Protein AF-A7H225-F1 (afdb_monomer_lite)

pLDDT: mean 77.03, std 18.94, range [25.66, 97.44]

Radius of gyration: 26.43 Å; chains: 1; bounding box: 64×48×79 Å

Organism: Campylobacter jejuni subsp. doylei (strain ATCC BAA-1458 / RM4099 / 269.97) (NCBI:txid360109)

Sequence (349 aa):
MPVFLTITLNGCFRKALEGDFSTFTQKDKKYFDYSLSYKFENNISFTIKDLINFLNRQWNLFILRIHRKYKGINKYYIRCFEPHKKDGVPHIHALLYIPRYAFDYIFKTYKDIFNAPQNLKQGNKLTQEQVLNGEINGFQWSLNNPTGYIMKYIYKTFINFNERQDLDFLSAWYVKYKVRRFLSSKMPVPLWIYKKVNFFKKDLYHLCKLIDNPDYLIEWSFEKDYFIFFSDDEEIEYNQGYLTYKYKGRLLYEYKKEIQESIKHYYSYSFKNKDDVYKINLGLLKNPKPIKDYDLMTLINSENFKYSNCKKIAYYRNLAFERGLISEKLDINNVDDLELVEKAYKYVF

Foldseek 3Di:
DKKKFKFAQAPQLLVLQVLDNPPDDPLSCVQDDPVRVVCNVVSNRDDLLSLVVSVVSLVVVLVVQLCVVDPPDDWWKKKFWFADPPRGRIMMIMITDDDPVSPVVSVVSCCSSRVHPQLAADDPVDDPVQVVVVHGNGIGDPDPQSPVVVVVQLVVQDDPCVVDPDDDPGVVSCVVSVNDGMDTDVQVDDPVVCVVCCVPVSDSVVVSVLVVDPQWDWDDDPVQFWIWTDHCAWTWTDGDQWIWIGGNNHTDDITHDPPPPPPDPDDDDDDDDDDDPDDDPLPPDDGPDPDDLVNLVVLLPDPVNLLGDPVSNQNSQQVCVVVVNDDDHQDPVDVVSVVSNVVSVVPPD

InterPro domains:
  IPR008766 Replication gene A protein-like [PF05840] (17-156)

Structure (mmCIF, N/CA/C/O backbone):
data_AF-A7H225-F1
#
_entry.id   AF-A7H225-F1
#
loop_
_atom_site.group_PDB
_atom_site.id
_atom_site.type_symbol
_atom_site.label_atom_id
_atom_site.label_alt_id
_atom_site.label_comp_id
_atom_site.label_asym_id
_atom_site.label_entity_id
_atom_site.label_seq_id
_atom_site.pdbx_PDB_ins_code
_atom_site.Cartn_x
_atom_site.Cartn_y
_atom_site.Cartn_z
_atom_site.occupancy
_atom_site.B_iso_or_equiv
_atom_site.auth_seq_id
_atom_site.auth_comp_id
_atom_site.auth_asym_id
_atom_site.auth_atom_id
_atom_site.pdbx_PDB_model_num
ATOM 1 N N . MET A 1 1 ? -9.305 -8.991 4.404 1.00 80.31 1 MET A N 1
ATOM 2 C CA . MET A 1 1 ? -8.149 -9.903 4.285 1.00 80.31 1 MET A CA 1
ATOM 3 C C . MET A 1 1 ? -6.916 -9.097 3.898 1.00 80.31 1 MET A C 1
ATOM 5 O O . MET A 1 1 ? -7.004 -8.337 2.935 1.00 80.31 1 MET A O 1
ATOM 9 N N . PRO A 1 2 ? -5.808 -9.201 4.645 1.00 86.12 2 PRO A N 1
ATOM 10 C CA . PRO A 1 2 ? -4.536 -8.580 4.284 1.00 86.12 2 PRO A CA 1
ATOM 11 C C . PRO A 1 2 ? -3.902 -9.267 3.072 1.00 86.12 2 PRO A C 1
ATOM 13 O O . PRO A 1 2 ? -3.869 -10.490 2.998 1.00 86.12 2 PRO A O 1
ATOM 16 N N . VAL A 1 3 ? -3.366 -8.477 2.148 1.00 90.19 3 VAL A N 1
ATOM 17 C CA . VAL A 1 3 ? -2.570 -8.953 1.016 1.00 90.19 3 VAL A CA 1
ATOM 18 C C . VAL A 1 3 ? -1.307 -8.116 0.913 1.00 90.19 3 VAL A C 1
ATOM 20 O O . VAL A 1 3 ? -1.364 -6.888 0.810 1.00 90.19 3 VAL A O 1
ATOM 23 N N . PHE A 1 4 ? -0.159 -8.777 0.927 1.00 91.50 4 PHE A N 1
ATOM 24 C CA . PHE A 1 4 ? 1.122 -8.142 0.693 1.00 91.50 4 PHE A CA 1
ATOM 25 C C . PHE A 1 4 ? 1.463 -8.141 -0.790 1.00 91.50 4 PHE A C 1
ATOM 27 O O . PHE A 1 4 ? 1.373 -9.153 -1.485 1.00 91.50 4 PHE A O 1
ATOM 34 N N . LEU A 1 5 ? 1.879 -6.977 -1.264 1.00 94.06 5 LEU A N 1
ATOM 35 C CA . LEU A 1 5 ? 2.234 -6.718 -2.640 1.00 94.06 5 LEU A CA 1
ATOM 36 C C . LEU A 1 5 ? 3.717 -6.384 -2.716 1.00 94.06 5 LEU A C 1
ATOM 38 O O . LEU A 1 5 ? 4.200 -5.496 -2.012 1.00 94.06 5 LEU A O 1
ATOM 42 N N . THR A 1 6 ? 4.417 -7.052 -3.625 1.00 93.56 6 THR A N 1
ATOM 43 C CA . THR A 1 6 ? 5.742 -6.631 -4.085 1.00 93.56 6 THR A CA 1
ATOM 44 C C . THR A 1 6 ? 5.630 -6.287 -5.558 1.00 93.56 6 THR A C 1
ATOM 46 O O . THR A 1 6 ? 5.273 -7.135 -6.366 1.00 93.56 6 THR A O 1
ATOM 49 N N . ILE A 1 7 ? 5.890 -5.037 -5.919 1.00 95.94 7 ILE A N 1
ATOM 50 C CA . ILE A 1 7 ? 5.743 -4.547 -7.289 1.00 95.94 7 ILE A CA 1
ATOM 51 C C . ILE A 1 7 ? 7.108 -4.080 -7.767 1.00 95.94 7 ILE A C 1
ATOM 53 O O . ILE A 1 7 ? 7.603 -3.034 -7.350 1.00 95.94 7 ILE A O 1
ATOM 57 N N . THR A 1 8 ? 7.699 -4.864 -8.657 1.00 95.06 8 THR A N 1
ATOM 58 C CA . THR A 1 8 ? 8.948 -4.538 -9.345 1.00 95.06 8 THR A CA 1
ATOM 59 C C . THR A 1 8 ? 8.673 -4.109 -10.781 1.00 95.06 8 THR A C 1
ATOM 61 O O . THR A 1 8 ? 7.659 -4.497 -11.375 1.00 95.06 8 THR A O 1
ATOM 64 N N . LEU A 1 9 ? 9.583 -3.309 -11.331 1.00 95.25 9 LEU A N 1
ATOM 65 C CA . LEU A 1 9 ? 9.635 -3.023 -12.760 1.00 95.25 9 LEU A CA 1
ATOM 66 C C . LEU A 1 9 ? 10.284 -4.177 -13.526 1.00 95.25 9 LEU A C 1
ATOM 68 O O . LEU A 1 9 ? 11.080 -4.945 -12.984 1.00 95.25 9 LEU A O 1
ATOM 72 N N . ASN A 1 10 ? 9.935 -4.295 -14.807 1.00 93.88 10 ASN A N 1
ATOM 73 C CA . ASN A 1 10 ? 10.567 -5.254 -15.703 1.00 93.88 10 ASN A CA 1
ATOM 74 C C . ASN A 1 10 ? 12.062 -4.918 -15.892 1.00 93.88 10 ASN A C 1
ATOM 76 O O . ASN A 1 10 ? 12.477 -3.767 -15.748 1.00 93.88 10 ASN A O 1
ATOM 80 N N . GLY A 1 11 ? 12.883 -5.918 -16.220 1.00 92.12 11 GLY A N 1
ATOM 81 C CA . GLY A 1 11 ? 14.338 -5.774 -16.329 1.00 92.12 11 GLY A CA 1
ATOM 82 C C . GLY A 1 11 ? 14.790 -4.731 -17.357 1.00 92.12 11 GLY A C 1
ATOM 83 O O . GLY A 1 11 ? 15.846 -4.131 -17.172 1.00 92.12 11 GLY A O 1
ATOM 84 N N . CYS A 1 12 ? 13.975 -4.453 -18.379 1.00 94.00 12 CYS A N 1
ATOM 85 C CA . CYS A 1 12 ? 14.229 -3.407 -19.372 1.00 94.00 12 CYS A CA 1
ATOM 86 C C . CYS A 1 12 ? 14.353 -2.001 -18.752 1.00 94.00 12 CYS A C 1
ATOM 88 O O . CYS A 1 12 ? 15.157 -1.199 -19.213 1.00 94.00 12 CYS A O 1
ATOM 90 N N . PHE A 1 13 ? 13.657 -1.712 -17.647 1.00 95.25 13 PHE A N 1
ATOM 91 C CA . PHE A 1 13 ? 13.745 -0.410 -16.975 1.00 95.25 13 PHE A CA 1
ATOM 92 C C . PHE A 1 13 ? 15.083 -0.169 -16.269 1.00 95.25 13 PHE A C 1
ATOM 94 O O . PHE A 1 13 ? 15.437 0.980 -16.030 1.00 95.25 13 PHE A O 1
ATOM 101 N N . ARG A 1 14 ? 15.840 -1.229 -15.952 1.00 94.19 14 ARG A N 1
ATOM 102 C CA . ARG A 1 14 ? 17.220 -1.093 -15.463 1.00 94.19 14 ARG A CA 1
ATOM 103 C C . ARG A 1 14 ? 18.128 -0.581 -16.580 1.00 94.19 14 ARG A C 1
ATOM 105 O O . ARG A 1 14 ? 18.848 0.383 -16.375 1.00 94.19 14 ARG A O 1
ATO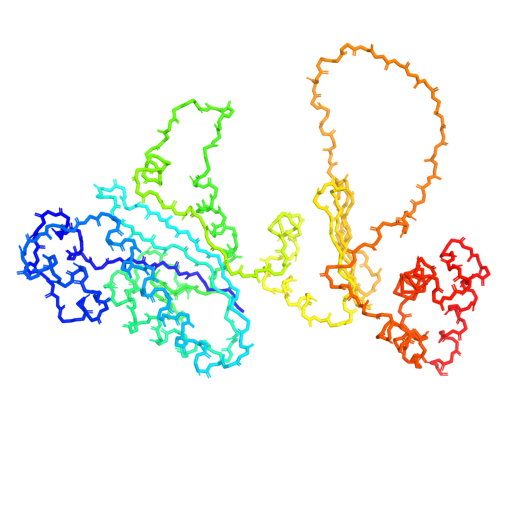M 112 N N . LYS A 1 15 ? 18.022 -1.188 -17.763 1.00 94.00 15 LYS A N 1
ATOM 113 C CA . LYS A 1 15 ? 18.763 -0.806 -18.974 1.00 94.00 15 LYS A CA 1
ATOM 114 C C . LYS A 1 15 ? 18.413 0.606 -19.451 1.00 94.00 15 LYS A C 1
ATOM 116 O O . LYS A 1 15 ? 19.287 1.353 -19.868 1.00 94.00 15 LYS A O 1
ATOM 121 N N . ALA A 1 16 ? 17.158 1.017 -19.271 1.00 95.44 16 ALA A N 1
ATOM 122 C CA . ALA A 1 16 ? 16.714 2.374 -19.582 1.00 95.44 16 ALA A CA 1
ATOM 123 C C . ALA A 1 16 ? 17.468 3.468 -18.804 1.00 95.44 16 ALA A C 1
ATOM 125 O O . ALA A 1 16 ? 17.544 4.594 -19.289 1.00 95.44 16 ALA A O 1
ATOM 126 N N . LEU A 1 17 ? 18.032 3.168 -17.625 1.00 94.56 17 LEU A N 1
ATOM 127 C CA . LEU A 1 17 ? 18.875 4.122 -16.887 1.00 94.56 17 LEU A CA 1
ATOM 128 C C . LEU A 1 17 ? 20.187 4.434 -17.618 1.00 94.56 17 LEU A C 1
ATOM 130 O O . LEU A 1 17 ? 20.753 5.507 -17.435 1.00 94.56 17 LEU A O 1
ATOM 134 N N . GLU A 1 18 ? 20.639 3.511 -18.462 1.00 93.19 18 GLU A N 1
ATOM 135 C CA . GLU A 1 18 ? 21.831 3.629 -19.305 1.00 93.19 18 GLU A CA 1
ATOM 136 C C . GLU A 1 18 ? 21.475 4.075 -20.735 1.00 93.19 18 GLU A C 1
ATOM 138 O O . GLU A 1 18 ? 22.361 4.245 -21.563 1.00 93.19 18 GLU A O 1
ATOM 143 N N . GLY A 1 19 ? 20.186 4.291 -21.029 1.00 92.38 19 GLY A N 1
ATOM 144 C CA . GLY A 1 19 ? 19.700 4.653 -22.365 1.0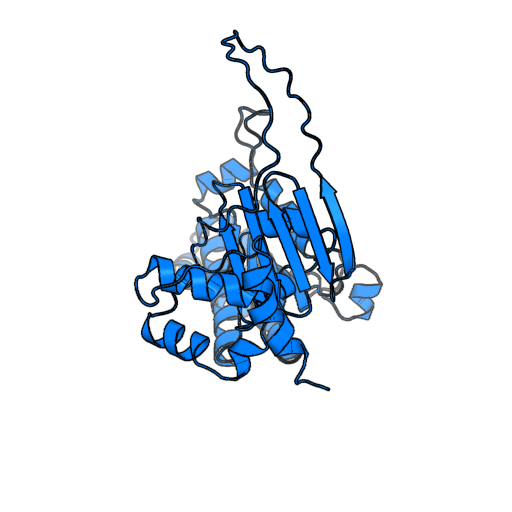0 92.38 19 GLY A CA 1
ATOM 145 C C . GLY A 1 19 ? 19.486 3.460 -23.303 1.00 92.38 19 GLY A C 1
ATOM 146 O O . GLY A 1 19 ? 19.173 3.657 -24.473 1.00 92.38 19 GLY A O 1
ATOM 147 N N . ASP A 1 20 ? 19.605 2.219 -22.812 1.00 94.38 20 ASP A N 1
ATOM 148 C CA . ASP A 1 20 ? 19.315 1.018 -23.602 1.00 94.38 20 ASP A CA 1
ATOM 149 C C . ASP A 1 20 ? 17.821 0.654 -23.532 1.00 94.38 20 ASP A C 1
ATOM 151 O O . ASP A 1 20 ? 17.301 0.158 -22.525 1.00 94.38 20 ASP A O 1
ATOM 155 N N . PHE A 1 21 ? 17.139 0.862 -24.658 1.00 95.75 21 PHE A N 1
ATOM 156 C CA . PHE A 1 21 ? 15.714 0.593 -24.845 1.00 95.75 21 PHE A CA 1
ATOM 157 C C . PHE A 1 21 ? 15.412 -0.679 -25.660 1.00 95.75 21 PHE A C 1
ATOM 159 O O . PHE A 1 21 ? 14.244 -0.982 -25.918 1.00 95.75 21 PHE A O 1
ATOM 166 N N . SER A 1 22 ? 16.433 -1.463 -26.024 1.00 93.69 22 SER A N 1
ATOM 167 C CA . SER A 1 22 ? 16.335 -2.605 -26.957 1.00 93.69 22 SER A CA 1
ATOM 168 C C . SER A 1 22 ? 15.359 -3.705 -26.530 1.00 93.69 22 SER A C 1
ATOM 170 O O . SER A 1 22 ? 14.793 -4.408 -27.362 1.00 93.69 22 SER A O 1
ATOM 172 N N . THR A 1 23 ? 15.139 -3.859 -25.223 1.00 93.75 23 THR A N 1
ATOM 173 C CA . THR A 1 23 ? 14.338 -4.955 -24.651 1.00 93.75 23 THR A CA 1
ATOM 174 C C . THR A 1 23 ? 12.911 -4.545 -24.272 1.00 93.75 23 THR A C 1
ATOM 176 O O . THR A 1 23 ? 12.189 -5.330 -23.657 1.00 93.75 23 THR A O 1
ATOM 179 N N . PHE A 1 24 ? 12.480 -3.324 -24.613 1.00 95.06 24 PHE A N 1
ATOM 180 C CA . PHE A 1 24 ? 11.127 -2.856 -24.306 1.00 95.06 24 PHE A CA 1
ATOM 181 C C . PHE A 1 24 ? 10.069 -3.496 -25.202 1.00 95.06 24 PHE A C 1
ATOM 183 O O . PHE A 1 24 ? 10.088 -3.359 -26.424 1.00 95.06 24 PHE A O 1
ATOM 190 N N . THR A 1 25 ? 9.051 -4.080 -24.577 1.00 93.50 25 THR A N 1
ATOM 191 C CA . THR A 1 25 ? 7.863 -4.587 -25.270 1.00 93.50 25 THR A CA 1
ATOM 192 C C . THR A 1 25 ? 6.753 -3.534 -25.319 1.00 93.50 25 THR A C 1
ATOM 194 O O . THR A 1 25 ? 6.755 -2.561 -24.563 1.00 93.50 25 THR A O 1
ATOM 197 N N . GLN A 1 26 ? 5.731 -3.744 -26.160 1.00 91.44 26 GLN A N 1
ATOM 198 C CA . GLN A 1 26 ? 4.526 -2.897 -26.153 1.00 91.44 26 GLN A CA 1
ATOM 199 C C . GLN A 1 26 ? 3.851 -2.854 -24.772 1.00 91.44 26 GLN A C 1
ATOM 201 O O . GLN A 1 26 ? 3.311 -1.825 -24.366 1.00 91.44 26 GLN A O 1
ATOM 206 N N . LYS A 1 27 ? 3.911 -3.959 -24.016 1.00 90.44 27 LYS A N 1
ATOM 207 C CA . LYS A 1 27 ? 3.322 -4.033 -22.678 1.00 90.44 27 LYS A CA 1
ATOM 208 C C . LYS A 1 27 ? 4.044 -3.138 -21.669 1.00 90.44 27 LYS A C 1
ATOM 210 O O . LYS A 1 27 ? 3.375 -2.577 -20.806 1.00 90.44 27 LYS A O 1
ATOM 215 N N . ASP A 1 28 ? 5.363 -2.986 -21.784 1.00 91.00 28 ASP A N 1
ATOM 216 C CA . ASP A 1 28 ? 6.149 -2.109 -20.904 1.00 91.00 28 ASP A CA 1
ATOM 217 C C . ASP A 1 28 ? 5.832 -0.626 -21.169 1.00 91.00 28 ASP A C 1
ATOM 219 O O . ASP A 1 28 ? 5.777 0.180 -20.242 1.00 91.00 28 ASP A O 1
ATOM 223 N N . LYS A 1 29 ? 5.538 -0.287 -22.431 1.00 92.81 29 LYS A N 1
ATOM 224 C CA . LYS A 1 29 ? 5.214 1.076 -22.888 1.00 92.81 29 LYS A CA 1
ATOM 225 C C . LYS A 1 29 ? 3.763 1.488 -22.617 1.00 92.81 29 LYS A C 1
ATOM 227 O O . LYS A 1 29 ? 3.454 2.675 -22.601 1.00 92.81 29 LYS A O 1
ATOM 232 N N . LYS A 1 30 ? 2.869 0.523 -22.362 1.00 92.31 30 LYS A N 1
ATOM 233 C CA . LYS A 1 30 ? 1.406 0.705 -22.225 1.00 92.31 30 LYS A CA 1
ATOM 234 C C . LYS A 1 30 ? 0.995 1.858 -21.304 1.00 92.31 30 LYS A C 1
ATOM 236 O O . LYS A 1 30 ? -0.049 2.469 -21.513 1.00 92.31 30 LYS A O 1
ATOM 241 N N . TYR A 1 31 ? 1.778 2.122 -20.259 1.00 91.12 31 TYR A N 1
ATOM 242 C CA . TYR A 1 31 ? 1.463 3.129 -19.246 1.00 91.12 31 TYR A CA 1
ATOM 243 C C . TYR A 1 31 ? 2.420 4.317 -19.240 1.00 91.12 31 TYR A C 1
ATOM 245 O O . TYR A 1 31 ? 2.427 5.055 -18.255 1.00 91.12 31 TYR A O 1
ATOM 253 N N . PHE A 1 32 ? 3.209 4.524 -20.296 1.00 95.00 32 PHE A N 1
ATOM 254 C CA . PHE A 1 32 ? 4.023 5.730 -20.405 1.00 95.00 32 PHE A CA 1
ATOM 255 C C . PHE A 1 32 ? 3.138 6.979 -20.348 1.00 95.00 32 PHE A C 1
ATOM 257 O O . PHE A 1 32 ? 1.948 6.967 -20.689 1.00 95.00 32 PHE A O 1
ATOM 264 N N . ASP A 1 33 ? 3.710 8.043 -19.805 1.00 93.31 33 ASP A N 1
ATOM 265 C CA . ASP A 1 33 ? 3.197 9.390 -19.988 1.00 93.31 33 ASP A CA 1
ATOM 266 C C . ASP A 1 33 ? 3.956 10.067 -21.136 1.00 93.31 33 ASP A C 1
ATOM 268 O O . ASP A 1 33 ? 4.829 9.467 -21.771 1.00 93.31 33 ASP A O 1
ATOM 272 N N . TYR A 1 34 ? 3.604 11.318 -21.417 1.00 94.06 34 TYR A N 1
ATOM 273 C CA . TYR A 1 34 ? 4.251 12.091 -22.471 1.00 94.06 34 TYR A CA 1
ATOM 274 C C . TYR A 1 34 ? 5.768 12.217 -22.252 1.00 94.06 34 TYR A C 1
ATOM 276 O O . TYR A 1 34 ? 6.539 12.055 -23.190 1.00 94.06 34 TYR A O 1
ATOM 284 N N . SER A 1 35 ? 6.212 12.436 -21.008 1.00 94.31 35 SER A N 1
ATOM 285 C CA . SER A 1 35 ? 7.632 12.634 -20.698 1.00 94.31 35 SER A CA 1
ATOM 286 C C . SER A 1 35 ? 8.462 11.374 -20.945 1.00 94.31 35 SER A C 1
ATOM 288 O O . SER A 1 35 ? 9.530 11.453 -21.552 1.00 94.31 35 SER A O 1
ATOM 290 N N . LEU A 1 36 ? 7.967 10.213 -20.512 1.00 95.81 36 LEU A N 1
ATOM 291 C CA . LEU A 1 36 ? 8.616 8.927 -20.762 1.00 95.81 36 LEU A CA 1
ATOM 292 C C . LEU A 1 36 ? 8.603 8.558 -22.243 1.00 95.81 36 LEU A C 1
ATOM 294 O O . LEU A 1 36 ? 9.600 8.042 -22.736 1.00 95.81 36 LEU A O 1
ATOM 298 N N . SER A 1 37 ? 7.502 8.844 -22.943 1.00 95.94 37 SER A N 1
ATOM 299 C CA . SER A 1 37 ? 7.392 8.587 -24.385 1.00 95.94 37 SER A CA 1
ATOM 300 C C . SER A 1 37 ? 8.406 9.425 -25.159 1.00 95.94 37 SER A C 1
ATOM 302 O O . SER A 1 37 ? 9.193 8.872 -25.916 1.00 95.94 37 SER A O 1
ATOM 304 N N . TYR A 1 38 ? 8.495 10.723 -24.856 1.00 96.25 38 TYR A N 1
ATOM 305 C CA . TYR A 1 38 ? 9.489 11.617 -25.447 1.00 96.25 38 TYR A CA 1
ATOM 306 C C . TYR A 1 38 ? 10.923 11.132 -25.200 1.00 96.25 38 TYR A C 1
ATOM 308 O O . TYR A 1 38 ? 11.723 11.055 -26.129 1.00 96.25 38 TYR A O 1
ATOM 316 N N . LYS A 1 39 ? 11.262 10.769 -23.955 1.00 96.56 39 LYS A N 1
ATOM 317 C CA . LYS A 1 39 ? 12.601 10.251 -23.631 1.00 96.56 39 LYS A CA 1
ATOM 318 C C . LYS A 1 39 ? 12.908 8.958 -24.381 1.00 96.56 39 LYS A C 1
ATOM 320 O O . LYS A 1 39 ? 14.004 8.813 -24.906 1.00 96.56 39 LYS A O 1
ATOM 325 N N . PHE A 1 40 ? 11.936 8.054 -24.459 1.00 95.56 40 PHE A N 1
ATOM 326 C CA . PHE A 1 40 ? 12.064 6.796 -25.183 1.00 95.56 40 PHE A CA 1
ATOM 327 C C . PHE A 1 40 ? 12.308 7.023 -26.683 1.00 95.56 40 PHE A C 1
ATOM 329 O O . PHE A 1 40 ? 13.228 6.442 -27.246 1.00 95.56 40 PHE A O 1
ATOM 336 N N . GLU A 1 41 ? 11.517 7.886 -27.323 1.00 94.56 41 GLU A N 1
ATOM 337 C CA . GLU A 1 41 ? 11.611 8.184 -28.762 1.00 94.56 41 GLU A CA 1
ATOM 338 C C . GLU A 1 41 ? 12.924 8.877 -29.138 1.00 94.56 41 GLU A C 1
ATOM 340 O O . GLU A 1 41 ? 13.459 8.644 -30.217 1.00 94.56 41 GLU A O 1
ATOM 345 N N . ASN A 1 42 ? 13.472 9.682 -28.226 1.00 95.44 42 ASN A N 1
ATOM 346 C CA . ASN A 1 42 ? 14.721 10.413 -28.433 1.00 95.44 42 ASN A CA 1
ATOM 347 C C . ASN A 1 42 ? 15.955 9.689 -27.857 1.00 95.44 42 ASN A C 1
ATOM 349 O O . ASN A 1 42 ? 17.021 10.293 -27.771 1.00 95.44 42 ASN A O 1
ATOM 353 N N . ASN A 1 43 ? 15.830 8.421 -27.438 1.00 94.00 43 ASN A N 1
ATOM 354 C CA . ASN A 1 43 ? 16.900 7.639 -26.795 1.00 94.00 43 ASN A CA 1
ATOM 355 C C . ASN A 1 43 ? 17.573 8.351 -25.601 1.00 94.00 43 ASN A C 1
ATOM 357 O O . ASN A 1 43 ? 18.768 8.206 -25.351 1.00 94.00 43 ASN A O 1
ATOM 361 N N . ILE A 1 44 ? 16.800 9.122 -24.838 1.00 96.62 44 ILE A N 1
ATOM 362 C CA . ILE A 1 44 ? 17.263 9.809 -23.632 1.00 96.62 44 ILE A CA 1
ATOM 363 C C . ILE A 1 44 ? 17.091 8.869 -22.443 1.00 96.62 44 ILE A C 1
ATOM 365 O O . ILE A 1 44 ? 15.975 8.437 -22.146 1.00 96.62 44 ILE A O 1
ATOM 369 N N . SER A 1 45 ? 18.176 8.611 -21.712 1.00 97.44 45 SER A N 1
ATOM 370 C CA . SER A 1 45 ? 18.158 7.751 -20.529 1.00 97.44 45 SER A CA 1
ATOM 371 C C . SER A 1 45 ? 17.098 8.170 -19.509 1.00 97.44 45 SER A C 1
ATOM 373 O O . SER A 1 45 ? 16.884 9.353 -19.214 1.00 97.44 45 SER A O 1
ATOM 375 N N . PHE A 1 46 ? 16.435 7.175 -18.930 1.00 97.31 46 PHE A N 1
ATOM 376 C CA . PHE A 1 46 ? 15.502 7.393 -17.837 1.00 97.31 46 PHE A CA 1
ATOM 377 C C . PHE A 1 46 ? 16.262 7.689 -16.546 1.00 97.31 46 PHE A C 1
ATOM 379 O O . PHE A 1 46 ? 17.384 7.249 -16.320 1.00 97.31 46 PHE A O 1
ATOM 386 N N . THR A 1 47 ? 15.614 8.418 -15.650 1.00 95.94 47 THR A N 1
ATOM 387 C CA . THR A 1 47 ? 16.101 8.670 -14.297 1.00 95.94 47 THR A CA 1
ATOM 388 C C . THR A 1 47 ? 15.306 7.841 -13.295 1.00 95.94 47 THR A C 1
ATOM 390 O O . THR A 1 47 ? 14.159 7.465 -13.537 1.00 95.94 47 THR A O 1
ATOM 393 N N . ILE A 1 48 ? 15.863 7.636 -12.100 1.00 95.44 48 ILE A N 1
ATOM 394 C CA . ILE A 1 48 ? 15.134 7.011 -10.985 1.00 95.44 48 ILE A CA 1
ATOM 395 C C . ILE A 1 48 ? 13.802 7.719 -10.709 1.00 95.44 48 ILE A C 1
ATOM 397 O O . ILE A 1 48 ? 12.797 7.066 -10.438 1.00 95.44 48 ILE A O 1
ATOM 401 N N . LYS A 1 49 ? 13.761 9.051 -10.825 1.00 94.12 49 LYS A N 1
ATOM 402 C CA . LYS A 1 49 ? 12.532 9.822 -10.620 1.00 94.12 49 LYS A CA 1
ATOM 403 C C . LYS A 1 49 ? 11.467 9.487 -11.668 1.00 94.12 49 LYS A C 1
ATOM 405 O O . LYS A 1 49 ? 10.296 9.365 -11.311 1.00 94.12 49 LYS A O 1
ATOM 410 N N . ASP A 1 50 ? 11.867 9.274 -12.921 1.00 96.19 50 ASP A N 1
ATOM 411 C CA . ASP A 1 50 ? 10.953 8.832 -13.979 1.00 96.19 50 ASP A CA 1
ATOM 412 C C . ASP A 1 50 ? 10.373 7.446 -13.657 1.00 96.19 50 ASP A C 1
ATOM 414 O O . ASP A 1 50 ? 9.160 7.246 -13.734 1.00 96.19 50 ASP A O 1
ATOM 418 N N . LEU A 1 51 ? 11.214 6.514 -13.193 1.00 96.38 51 LEU A N 1
ATOM 419 C CA . LEU A 1 51 ? 10.781 5.168 -12.797 1.00 96.38 51 LEU A CA 1
ATOM 420 C C . LEU A 1 51 ? 9.811 5.186 -11.602 1.00 96.38 51 LEU A C 1
ATOM 422 O O . LEU A 1 51 ? 8.839 4.430 -11.567 1.00 96.38 51 LEU A O 1
ATOM 426 N N . ILE A 1 52 ? 10.028 6.078 -10.631 1.00 94.94 52 ILE A N 1
ATOM 427 C CA . ILE A 1 52 ? 9.119 6.277 -9.490 1.00 94.94 52 ILE A CA 1
ATOM 428 C C . ILE A 1 52 ? 7.771 6.826 -9.954 1.00 94.94 52 ILE A C 1
ATOM 430 O O . ILE A 1 52 ? 6.721 6.363 -9.498 1.00 94.94 52 ILE A O 1
ATOM 434 N N . ASN A 1 53 ? 7.783 7.810 -10.854 1.00 94.38 53 ASN A N 1
ATOM 435 C CA . ASN A 1 53 ? 6.565 8.381 -11.422 1.00 94.38 53 ASN A CA 1
ATOM 436 C C . ASN A 1 53 ? 5.777 7.328 -12.206 1.00 94.38 53 ASN A C 1
ATOM 438 O O . ASN A 1 53 ? 4.563 7.213 -12.023 1.00 94.38 53 ASN A O 1
ATOM 442 N N . PHE A 1 54 ? 6.471 6.499 -12.986 1.00 96.38 54 PHE A N 1
ATOM 443 C CA . PHE A 1 54 ? 5.874 5.378 -13.703 1.00 96.38 54 PHE A CA 1
ATOM 444 C C . PHE A 1 54 ? 5.202 4.374 -12.752 1.00 96.38 54 PHE A C 1
ATOM 446 O O . PHE A 1 54 ? 4.018 4.067 -12.914 1.00 96.38 54 PHE A O 1
ATOM 453 N N . LEU A 1 55 ? 5.894 3.941 -11.691 1.00 95.62 55 LEU A N 1
ATOM 454 C CA . LEU A 1 55 ? 5.313 3.058 -10.670 1.00 95.62 55 LEU A CA 1
ATOM 455 C C . LEU A 1 55 ? 4.111 3.687 -9.958 1.00 95.62 55 LEU A C 1
ATOM 457 O O . LEU A 1 55 ? 3.107 3.015 -9.721 1.00 95.62 55 LEU A O 1
ATOM 461 N N . ASN A 1 56 ? 4.177 4.979 -9.626 1.00 94.31 56 ASN A N 1
ATOM 462 C CA . ASN A 1 56 ? 3.047 5.696 -9.031 1.00 94.31 56 ASN A CA 1
ATOM 463 C C . ASN A 1 56 ? 1.844 5.743 -9.978 1.00 94.31 56 ASN A C 1
ATOM 465 O O . ASN A 1 56 ? 0.709 5.572 -9.532 1.00 94.31 56 ASN A O 1
ATOM 469 N N . ARG A 1 57 ? 2.071 5.934 -11.280 1.00 94.81 57 ARG A N 1
ATOM 470 C CA . ARG A 1 57 ? 1.015 5.899 -12.295 1.00 94.81 57 ARG A CA 1
ATOM 471 C C . ARG A 1 57 ? 0.380 4.512 -12.381 1.00 94.81 57 ARG A C 1
ATOM 473 O O . ARG A 1 57 ? -0.845 4.419 -12.320 1.00 94.81 57 ARG A O 1
ATOM 480 N N . GLN A 1 58 ? 1.177 3.442 -12.422 1.00 96.00 58 GLN A N 1
ATOM 481 C CA . GLN A 1 58 ? 0.662 2.067 -12.374 1.00 96.00 58 GLN A CA 1
ATOM 482 C C . GLN A 1 58 ? -0.136 1.800 -11.087 1.00 96.00 58 GLN A C 1
ATOM 484 O O . GLN A 1 58 ? -1.248 1.274 -11.148 1.00 96.00 58 GLN A O 1
ATOM 489 N N . TRP A 1 59 ? 0.374 2.230 -9.928 1.00 95.44 59 TRP A N 1
ATOM 490 C CA . TRP A 1 59 ? -0.329 2.136 -8.645 1.00 95.44 59 TRP A CA 1
ATOM 491 C C . TRP A 1 59 ? -1.683 2.853 -8.669 1.00 95.44 59 TRP A C 1
ATOM 493 O O . TRP A 1 59 ? -2.704 2.283 -8.285 1.00 95.44 59 TRP A O 1
ATOM 503 N N . ASN A 1 60 ? -1.720 4.091 -9.159 1.00 94.00 60 ASN A N 1
ATOM 504 C CA . ASN A 1 60 ? -2.951 4.872 -9.227 1.00 94.00 60 ASN A CA 1
ATOM 505 C C . ASN A 1 60 ? -3.974 4.233 -10.173 1.00 94.00 60 ASN A C 1
ATOM 507 O O . ASN A 1 60 ? -5.155 4.171 -9.837 1.00 94.00 60 ASN A O 1
ATOM 511 N N . LEU A 1 61 ? -3.532 3.698 -11.316 1.00 95.62 61 LEU A N 1
ATOM 512 C CA . LEU A 1 61 ? -4.392 2.948 -12.235 1.00 9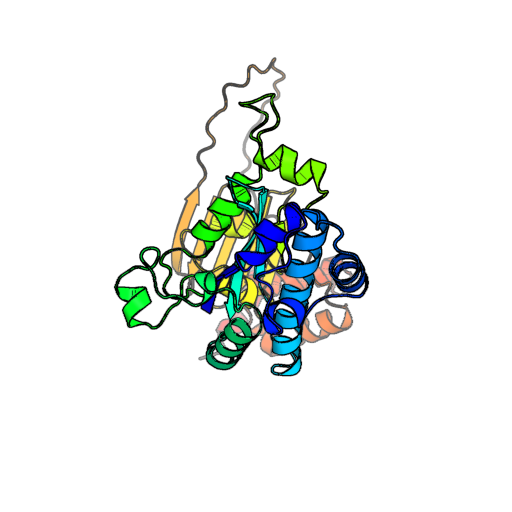5.62 61 LEU A CA 1
ATOM 513 C C . LEU A 1 61 ? -4.956 1.681 -11.585 1.00 95.62 61 LEU A C 1
ATOM 515 O O . LEU A 1 61 ? -6.139 1.382 -11.758 1.00 95.62 61 LEU A O 1
ATOM 519 N N . PHE A 1 62 ? -4.142 0.965 -10.808 1.00 95.75 62 PHE A N 1
ATOM 520 C CA . PHE A 1 62 ? -4.579 -0.200 -10.046 1.00 95.75 62 PHE A CA 1
ATOM 521 C C . PHE A 1 62 ? -5.688 0.173 -9.062 1.00 95.75 62 PHE A C 1
ATOM 523 O O . PHE A 1 62 ? -6.792 -0.359 -9.160 1.00 95.75 62 PHE A O 1
ATOM 530 N N . ILE A 1 63 ? -5.461 1.172 -8.207 1.00 92.88 63 ILE A N 1
ATOM 531 C CA . ILE A 1 63 ? -6.471 1.650 -7.252 1.00 92.88 63 ILE A CA 1
ATOM 532 C C . ILE A 1 63 ? -7.732 2.178 -7.959 1.00 92.88 63 ILE A C 1
ATOM 534 O O . ILE A 1 63 ? -8.852 1.918 -7.510 1.00 92.88 63 ILE A O 1
ATOM 538 N N . LEU A 1 64 ? -7.578 2.879 -9.086 1.00 92.56 64 LEU A N 1
ATOM 539 C CA . LEU A 1 64 ? -8.691 3.410 -9.873 1.00 92.56 64 LEU A CA 1
ATOM 540 C C . LEU A 1 64 ? -9.575 2.295 -10.441 1.00 92.56 64 LEU A C 1
ATOM 542 O O . LEU A 1 64 ? -10.800 2.394 -10.381 1.00 92.56 64 LEU A O 1
ATOM 546 N N . ARG A 1 65 ? -8.985 1.218 -10.970 1.00 94.50 65 ARG A N 1
ATOM 547 C CA . ARG A 1 65 ? -9.751 0.080 -11.502 1.00 94.50 65 ARG A CA 1
ATOM 548 C C . ARG A 1 65 ? -10.517 -0.670 -10.423 1.00 94.50 65 ARG A C 1
ATOM 550 O O . ARG A 1 65 ? -11.637 -1.104 -10.687 1.00 94.50 65 ARG A O 1
ATOM 557 N N . ILE A 1 66 ? -9.946 -0.792 -9.225 1.00 92.56 66 ILE A N 1
ATOM 558 C CA . ILE A 1 66 ? -10.648 -1.344 -8.058 1.00 92.56 66 ILE A CA 1
ATOM 559 C C . ILE A 1 66 ? -11.846 -0.460 -7.721 1.00 92.56 66 ILE A C 1
ATOM 561 O O . ILE A 1 66 ? -12.961 -0.954 -7.589 1.00 92.56 66 ILE A O 1
ATOM 565 N N . HIS A 1 67 ? -11.633 0.855 -7.655 1.00 89.12 67 HIS A N 1
ATOM 566 C CA . HIS A 1 67 ? -12.685 1.806 -7.317 1.00 89.12 67 HIS A CA 1
ATOM 567 C C . HIS A 1 67 ? -13.837 1.838 -8.329 1.00 89.12 67 HIS A C 1
ATOM 569 O O . HIS A 1 67 ? -14.994 1.916 -7.930 1.00 89.12 67 HIS A O 1
ATOM 575 N N . ARG A 1 68 ? -13.529 1.771 -9.630 1.00 91.75 68 ARG A N 1
ATOM 576 C CA . ARG A 1 68 ? -14.542 1.763 -10.696 1.00 91.75 68 ARG A CA 1
ATOM 577 C C . ARG A 1 68 ? -15.420 0.514 -10.649 1.00 91.75 68 ARG A C 1
ATOM 579 O O . ARG A 1 68 ? -16.615 0.621 -10.896 1.00 91.75 68 ARG A O 1
ATOM 586 N N . LYS A 1 69 ? -14.838 -0.649 -10.333 1.00 93.75 69 LYS A N 1
ATOM 587 C CA . LYS A 1 69 ? -15.582 -1.912 -10.229 1.00 93.75 69 LYS A CA 1
ATOM 588 C C . LYS A 1 69 ? -16.377 -2.010 -8.929 1.00 93.75 69 LYS A C 1
ATOM 590 O O . LYS A 1 69 ? -17.515 -2.461 -8.958 1.00 93.75 69 LYS A O 1
ATOM 595 N N . TYR A 1 70 ? -15.788 -1.577 -7.817 1.00 89.12 70 TYR A N 1
ATOM 596 C CA . TYR A 1 70 ? -16.389 -1.629 -6.487 1.00 89.12 70 TYR A CA 1
ATOM 597 C C . TYR A 1 70 ? -16.537 -0.211 -5.928 1.00 89.12 70 TYR A C 1
ATOM 599 O O . TYR A 1 70 ? -15.679 0.292 -5.192 1.00 89.12 70 TYR A O 1
ATOM 607 N N . LYS A 1 71 ? -17.635 0.458 -6.297 1.00 82.00 71 LYS A N 1
ATOM 608 C CA . LYS A 1 71 ? -17.997 1.752 -5.705 1.00 82.00 71 LYS A CA 1
ATOM 609 C C . LYS A 1 71 ? -18.191 1.579 -4.191 1.00 82.00 71 LYS A C 1
ATOM 611 O O . LYS A 1 71 ? -18.725 0.570 -3.751 1.00 82.00 71 LYS A O 1
ATOM 616 N N . GLY A 1 72 ? -17.708 2.538 -3.400 1.00 73.00 72 GLY A N 1
ATOM 617 C CA . GLY A 1 72 ? -17.832 2.515 -1.935 1.00 73.00 72 GLY A CA 1
ATOM 618 C C . GLY A 1 72 ? -16.868 1.585 -1.185 1.00 73.00 72 GLY A C 1
ATOM 619 O O . GLY A 1 72 ? -16.886 1.574 0.038 1.00 73.00 72 GLY A O 1
ATOM 620 N N . ILE A 1 73 ? -15.990 0.836 -1.868 1.00 79.44 73 ILE A N 1
ATOM 621 C CA . ILE A 1 73 ? -15.026 -0.031 -1.175 1.00 79.44 73 ILE A CA 1
ATOM 622 C C . ILE A 1 73 ? -13.984 0.798 -0.401 1.00 79.44 73 ILE A C 1
ATOM 624 O O . ILE A 1 73 ? -13.263 1.619 -0.989 1.00 79.44 73 ILE A O 1
ATOM 628 N N . ASN A 1 74 ? -13.880 0.562 0.910 1.00 71.12 74 ASN A N 1
ATOM 629 C CA . ASN A 1 74 ? -12.831 1.145 1.743 1.00 71.12 74 ASN A CA 1
ATOM 630 C C . ASN A 1 74 ? -11.479 0.530 1.364 1.00 71.12 74 ASN A C 1
ATOM 632 O O . ASN A 1 74 ? -11.246 -0.672 1.479 1.00 71.12 74 ASN A O 1
ATOM 636 N N . LYS A 1 75 ? -10.591 1.379 0.843 1.00 73.94 75 LYS A N 1
ATOM 637 C CA . LYS A 1 75 ? -9.283 0.999 0.297 1.00 73.94 75 LYS A CA 1
ATOM 638 C C . LYS A 1 75 ? -8.216 1.288 1.334 1.00 73.94 75 LYS A C 1
ATOM 640 O O . LYS A 1 75 ? -7.574 2.335 1.263 1.00 73.94 75 LYS A O 1
ATOM 645 N N . TYR A 1 76 ? -8.040 0.381 2.287 1.00 82.94 76 TYR A N 1
ATOM 646 C CA . TYR A 1 76 ? -6.969 0.523 3.262 1.00 82.94 76 TYR A CA 1
ATOM 647 C C . TYR A 1 76 ? -5.677 -0.064 2.720 1.00 82.94 76 TYR A C 1
ATOM 649 O O . TYR A 1 76 ? -5.617 -1.246 2.381 1.00 82.94 76 TYR A O 1
ATOM 657 N N . TYR A 1 77 ? -4.642 0.762 2.634 1.00 86.81 77 TYR A N 1
ATOM 658 C CA . TYR A 1 77 ? -3.309 0.290 2.314 1.00 86.81 77 TYR A CA 1
ATOM 659 C C . TYR A 1 77 ? -2.226 1.121 2.981 1.00 86.81 77 TYR A C 1
ATOM 661 O O . TYR A 1 77 ? -2.401 2.307 3.263 1.00 86.81 77 TYR A O 1
ATOM 669 N N . ILE A 1 78 ? -1.068 0.494 3.139 1.00 86.06 78 ILE A N 1
ATOM 670 C CA . ILE A 1 78 ? 0.203 1.155 3.413 1.00 86.06 78 ILE A CA 1
ATOM 671 C C . ILE A 1 78 ? 1.167 0.719 2.320 1.00 86.06 78 ILE A C 1
ATOM 673 O O . ILE A 1 78 ? 1.199 -0.455 1.971 1.00 86.06 78 ILE A O 1
ATOM 677 N N . ARG A 1 79 ? 1.940 1.646 1.764 1.00 90.88 79 ARG A N 1
ATOM 678 C CA . ARG A 1 79 ? 2.964 1.348 0.766 1.00 90.88 79 ARG A CA 1
ATOM 679 C C . ARG A 1 79 ? 4.248 2.111 1.032 1.00 90.88 79 ARG A C 1
ATOM 681 O O . ARG A 1 79 ? 4.208 3.257 1.473 1.00 90.88 79 ARG A O 1
ATOM 688 N N . CYS A 1 80 ? 5.362 1.496 0.680 1.00 90.31 80 CYS A N 1
ATOM 689 C CA . CYS A 1 80 ? 6.706 2.047 0.742 1.00 90.31 80 CYS A CA 1
ATOM 690 C C . CYS A 1 80 ? 7.380 1.850 -0.613 1.00 90.31 80 CYS A C 1
ATOM 692 O O . CYS A 1 80 ? 7.112 0.860 -1.298 1.00 90.31 80 CYS A O 1
ATOM 694 N N . PHE A 1 81 ? 8.256 2.777 -0.984 1.00 91.81 81 PHE A N 1
ATOM 695 C CA . PHE A 1 81 ? 9.251 2.497 -2.013 1.00 91.81 81 PHE A CA 1
ATOM 696 C C . PHE A 1 81 ? 10.455 1.805 -1.368 1.00 91.81 81 PHE A C 1
ATOM 698 O O . PHE A 1 81 ? 10.649 1.879 -0.163 1.00 91.81 81 PHE A O 1
ATOM 705 N N . GLU A 1 82 ? 11.261 1.104 -2.145 1.00 89.19 82 GLU A N 1
ATOM 706 C CA . GLU A 1 82 ? 12.604 0.689 -1.745 1.00 89.19 82 GLU A CA 1
ATOM 707 C C . GLU A 1 82 ? 13.446 0.612 -3.030 1.00 89.19 82 GLU A C 1
ATOM 709 O O . GLU A 1 82 ? 12.916 0.248 -4.081 1.00 89.19 82 GLU A O 1
ATOM 714 N N . PRO A 1 83 ? 14.723 1.015 -2.998 1.00 92.00 83 PRO A N 1
ATOM 715 C CA . PRO A 1 83 ? 15.628 0.831 -4.119 1.00 92.00 83 PRO A CA 1
ATOM 716 C C . PRO A 1 83 ? 16.149 -0.605 -4.176 1.00 92.00 83 PRO A C 1
ATOM 718 O O . PRO A 1 83 ? 16.521 -1.204 -3.161 1.00 92.00 83 PRO A O 1
ATOM 721 N N . HIS A 1 84 ? 16.291 -1.142 -5.381 1.00 89.88 84 HIS A N 1
ATOM 722 C CA . HIS A 1 84 ? 17.144 -2.298 -5.605 1.00 89.88 84 HIS A CA 1
ATOM 723 C C . HIS A 1 84 ? 18.603 -1.955 -5.267 1.00 89.88 84 HIS A C 1
ATOM 725 O O . HIS A 1 84 ? 19.151 -0.960 -5.735 1.00 89.88 84 HIS A O 1
ATOM 731 N N . LYS A 1 85 ? 19.260 -2.814 -4.474 1.00 84.38 85 LYS A N 1
ATOM 732 C CA . LYS A 1 85 ? 20.620 -2.565 -3.955 1.00 84.38 85 LYS A CA 1
ATOM 733 C C . LYS A 1 85 ? 21.677 -2.300 -5.034 1.00 84.38 85 LYS A C 1
ATOM 735 O O . LYS A 1 85 ? 22.638 -1.601 -4.755 1.00 84.38 85 LYS A O 1
ATOM 740 N N . LYS A 1 86 ? 21.535 -2.904 -6.218 1.00 85.25 86 LYS A N 1
ATOM 741 C CA . LYS A 1 86 ? 22.561 -2.857 -7.274 1.00 85.25 86 LYS A CA 1
ATOM 742 C C . LYS A 1 86 ? 22.493 -1.597 -8.137 1.00 85.25 86 LYS A C 1
ATOM 744 O O . LYS A 1 86 ? 23.522 -1.132 -8.595 1.00 85.25 86 LYS A O 1
ATOM 749 N N . ASP A 1 87 ? 21.293 -1.084 -8.382 1.00 88.25 87 ASP A N 1
ATOM 750 C CA . ASP A 1 87 ? 21.024 -0.124 -9.464 1.00 88.25 87 ASP A CA 1
ATOM 751 C C . ASP A 1 87 ? 20.119 1.041 -9.028 1.00 88.25 87 ASP A C 1
ATOM 753 O O . ASP A 1 87 ? 19.913 1.994 -9.774 1.00 88.25 87 ASP A O 1
ATOM 757 N N . GLY A 1 88 ? 19.562 0.987 -7.815 1.00 90.50 88 GLY A N 1
ATOM 758 C CA . GLY A 1 88 ? 18.666 2.014 -7.299 1.00 90.50 88 GLY A CA 1
ATOM 759 C C . GLY A 1 88 ? 17.277 2.039 -7.940 1.00 90.50 88 GLY A C 1
ATOM 760 O O . GLY A 1 88 ? 16.481 2.898 -7.552 1.00 90.50 88 GLY A O 1
ATOM 761 N N . VAL A 1 89 ? 16.961 1.133 -8.877 1.00 94.81 89 VAL A N 1
ATOM 762 C CA . VAL A 1 89 ? 15.641 1.022 -9.512 1.00 94.81 89 VAL A CA 1
ATOM 763 C C . VAL A 1 89 ? 14.595 0.828 -8.413 1.00 94.81 89 VAL A C 1
ATOM 765 O O . VAL A 1 89 ? 14.761 -0.050 -7.562 1.00 94.81 89 VAL A O 1
ATOM 768 N N . PRO A 1 90 ? 13.527 1.639 -8.395 1.00 95.06 90 PRO A N 1
ATOM 769 C CA . PRO A 1 90 ? 12.517 1.560 -7.353 1.00 95.06 90 PRO A CA 1
ATOM 770 C C . PRO A 1 90 ? 11.660 0.297 -7.497 1.00 95.06 90 PRO A C 1
ATOM 772 O O . PRO A 1 90 ? 11.303 -0.116 -8.601 1.00 95.06 90 PRO A O 1
ATOM 775 N N . HIS A 1 91 ? 11.223 -0.245 -6.367 1.00 94.00 91 HIS A N 1
ATOM 776 C CA . HIS A 1 91 ? 10.107 -1.183 -6.266 1.00 94.00 91 HIS A CA 1
ATOM 777 C C . HIS A 1 91 ? 9.169 -0.761 -5.131 1.00 94.00 91 HIS A C 1
ATOM 779 O O . HIS A 1 91 ? 9.550 0.003 -4.243 1.00 94.00 91 HIS A O 1
ATOM 785 N N . ILE A 1 92 ? 7.913 -1.209 -5.177 1.00 94.50 92 ILE A N 1
ATOM 786 C CA . ILE A 1 92 ? 6.917 -0.930 -4.135 1.00 94.50 92 ILE A CA 1
ATOM 787 C C . ILE A 1 92 ? 6.711 -2.178 -3.283 1.00 94.50 92 ILE A C 1
ATOM 789 O O . ILE A 1 92 ? 6.459 -3.263 -3.806 1.00 94.50 92 ILE A O 1
ATOM 793 N N . HIS A 1 93 ? 6.724 -1.989 -1.968 1.00 92.81 93 HIS A N 1
ATOM 794 C CA . HIS A 1 93 ? 6.136 -2.920 -1.015 1.00 92.81 93 HIS A CA 1
ATOM 795 C C . HIS A 1 93 ? 4.853 -2.315 -0.472 1.00 92.81 93 HIS A C 1
ATOM 797 O O . HIS A 1 93 ? 4.858 -1.170 -0.023 1.00 92.81 93 HIS A O 1
ATOM 803 N N . ALA A 1 94 ? 3.750 -3.053 -0.519 1.00 92.31 94 ALA A N 1
ATOM 804 C CA . ALA A 1 94 ? 2.484 -2.566 0.002 1.00 92.31 94 ALA A CA 1
ATOM 805 C C . ALA A 1 94 ? 1.732 -3.645 0.767 1.00 92.31 94 ALA A C 1
ATOM 807 O O . ALA A 1 94 ? 1.770 -4.814 0.416 1.00 92.31 94 ALA A O 1
ATOM 808 N N . LEU A 1 95 ? 1.012 -3.229 1.797 1.00 90.12 95 LEU A N 1
ATOM 809 C CA . LEU A 1 95 ? -0.001 -4.025 2.459 1.00 90.12 95 LEU A CA 1
ATOM 810 C C . LEU A 1 95 ? -1.354 -3.446 2.072 1.00 90.12 95 LEU A C 1
ATOM 812 O O . LEU A 1 95 ? -1.641 -2.300 2.409 1.00 90.12 95 LEU A O 1
ATOM 816 N N . LEU A 1 96 ? -2.148 -4.214 1.333 1.00 89.75 96 LEU A N 1
ATOM 817 C CA . LEU A 1 96 ? -3.478 -3.846 0.868 1.00 89.75 96 LEU A CA 1
ATOM 818 C C . LEU A 1 96 ? -4.513 -4.723 1.566 1.00 89.75 96 LEU A C 1
ATOM 820 O O . LEU A 1 96 ? -4.405 -5.945 1.562 1.00 89.75 96 LEU A O 1
ATOM 824 N N . TYR A 1 97 ? -5.546 -4.106 2.123 1.00 85.56 97 TYR A N 1
ATOM 825 C CA . TYR A 1 97 ? -6.658 -4.835 2.710 1.00 85.56 97 TYR A CA 1
ATOM 826 C C . TYR A 1 97 ? -7.791 -4.974 1.706 1.00 85.56 97 TYR A C 1
ATOM 828 O O . TYR A 1 97 ? -8.338 -3.992 1.205 1.00 85.56 97 TYR A O 1
ATOM 836 N N . ILE A 1 98 ? -8.125 -6.226 1.414 1.00 84.44 98 ILE A N 1
ATOM 837 C CA . ILE A 1 98 ? -9.070 -6.617 0.378 1.00 84.44 98 ILE A CA 1
ATOM 838 C C . ILE A 1 98 ? -10.267 -7.337 1.019 1.00 84.44 98 ILE A C 1
ATOM 840 O O . ILE A 1 98 ? -10.073 -8.308 1.764 1.00 84.44 98 ILE A O 1
ATOM 844 N N . PRO A 1 99 ? -11.509 -6.908 0.740 1.00 84.44 99 PRO A N 1
ATOM 845 C CA . PRO A 1 99 ? -12.703 -7.702 1.012 1.00 84.44 99 PRO A CA 1
ATOM 846 C C . PRO A 1 99 ? -12.716 -8.987 0.183 1.00 84.44 99 PRO A C 1
ATOM 848 O O . PRO A 1 99 ? -12.378 -8.962 -1.001 1.00 84.44 99 PRO A O 1
ATOM 851 N N . ARG A 1 100 ? -13.133 -10.110 0.780 1.00 86.19 100 ARG A N 1
ATOM 852 C CA . ARG A 1 100 ? -13.041 -11.433 0.138 1.00 86.19 100 ARG A CA 1
ATOM 853 C C . ARG A 1 100 ? -13.770 -11.488 -1.209 1.00 86.19 100 ARG A C 1
ATOM 855 O O . ARG A 1 100 ? -13.202 -11.995 -2.166 1.00 86.19 100 ARG A O 1
ATOM 862 N N . TYR A 1 101 ? -14.951 -10.877 -1.308 1.00 88.31 101 TYR A N 1
ATOM 863 C CA . TYR A 1 101 ? -15.739 -10.820 -2.547 1.00 88.31 101 TYR A CA 1
ATOM 864 C C . TYR A 1 101 ? -15.037 -10.080 -3.702 1.00 88.31 101 TYR A C 1
ATOM 866 O O . TYR A 1 101 ? -15.383 -10.273 -4.861 1.00 88.31 101 TYR A O 1
ATOM 874 N N . ALA A 1 102 ? -14.066 -9.207 -3.407 1.00 90.88 102 ALA A N 1
ATOM 875 C CA . ALA A 1 102 ? -13.360 -8.413 -4.411 1.00 90.88 102 ALA A CA 1
ATOM 876 C C . ALA A 1 102 ? -12.049 -9.062 -4.881 1.00 90.88 102 ALA A C 1
ATOM 878 O O . ALA A 1 102 ? -11.426 -8.565 -5.825 1.00 90.88 102 ALA A O 1
ATOM 879 N N . PHE A 1 103 ? -11.626 -10.146 -4.224 1.00 92.25 103 PHE A N 1
ATOM 880 C CA . PHE A 1 103 ? -10.296 -10.730 -4.354 1.00 92.25 103 PHE A CA 1
ATOM 881 C C . PHE A 1 103 ? -9.926 -11.069 -5.800 1.00 92.25 103 PHE A C 1
ATOM 883 O O . PHE A 1 103 ? -8.940 -10.531 -6.303 1.00 92.25 103 PHE A O 1
ATOM 890 N N . ASP A 1 104 ? -10.739 -11.866 -6.495 1.00 94.94 104 ASP A N 1
ATOM 891 C CA . ASP A 1 104 ? -10.404 -12.368 -7.836 1.00 94.94 104 ASP A CA 1
ATOM 892 C C . ASP A 1 104 ? -10.205 -11.240 -8.847 1.00 94.94 104 ASP A C 1
ATOM 894 O O . ASP A 1 104 ? -9.256 -11.236 -9.637 1.00 94.94 104 ASP A O 1
ATOM 898 N N . TYR A 1 105 ? -11.072 -10.227 -8.789 1.00 96.19 105 TYR A N 1
ATOM 899 C CA . TYR A 1 105 ? -10.947 -9.053 -9.644 1.00 96.19 105 TYR A CA 1
ATOM 900 C C . TYR A 1 105 ? -9.667 -8.274 -9.339 1.00 96.19 105 TYR A C 1
ATOM 902 O O . TYR A 1 105 ? -8.965 -7.859 -10.264 1.00 96.19 105 TYR A O 1
ATOM 910 N N . ILE A 1 106 ? -9.346 -8.068 -8.059 1.00 95.38 106 ILE A N 1
ATOM 911 C CA . ILE A 1 106 ? -8.144 -7.331 -7.660 1.00 95.38 106 ILE A CA 1
ATOM 912 C C . ILE A 1 106 ? -6.889 -8.105 -8.067 1.00 95.38 106 ILE A C 1
ATOM 914 O O . ILE A 1 106 ? -5.979 -7.511 -8.643 1.00 95.38 106 ILE A O 1
ATOM 918 N N . PHE A 1 107 ? -6.864 -9.421 -7.865 1.00 96.38 107 PHE A N 1
ATOM 919 C CA . PHE A 1 107 ? -5.751 -10.273 -8.266 1.00 96.38 107 PHE A CA 1
ATOM 920 C C . PHE A 1 107 ? -5.558 -10.287 -9.790 1.00 96.38 107 PHE A C 1
ATOM 922 O O . PHE A 1 107 ? -4.446 -10.103 -10.289 1.00 96.38 107 PHE A O 1
ATOM 929 N N . LYS A 1 108 ? -6.643 -10.400 -10.567 1.00 97.06 108 LYS A N 1
ATOM 930 C CA . LYS A 1 108 ? -6.596 -10.270 -12.033 1.00 97.06 108 LYS A CA 1
ATOM 931 C C . LYS A 1 108 ? -6.091 -8.892 -12.468 1.00 97.06 108 LYS A C 1
ATOM 933 O O . LYS A 1 108 ? -5.263 -8.796 -13.372 1.00 97.06 108 LYS A O 1
ATOM 938 N N . THR A 1 109 ? -6.556 -7.833 -11.810 1.00 96.94 109 THR A N 1
ATOM 939 C CA . THR A 1 109 ? -6.142 -6.453 -12.100 1.00 96.94 109 THR A CA 1
ATOM 940 C C . THR A 1 109 ? -4.661 -6.240 -11.794 1.00 96.94 109 THR A C 1
ATOM 942 O O . THR A 1 109 ? -3.970 -5.593 -12.579 1.00 96.94 109 THR A O 1
ATOM 945 N N . TYR A 1 110 ? -4.163 -6.813 -10.694 1.00 97.44 110 TYR A N 1
ATOM 946 C CA . TYR A 1 110 ? -2.747 -6.793 -10.342 1.00 97.44 110 TYR A CA 1
ATOM 947 C C . TYR A 1 110 ? -1.903 -7.405 -11.467 1.00 97.44 110 TYR A C 1
ATOM 949 O O . TYR A 1 110 ? -0.971 -6.761 -11.942 1.00 97.44 110 TYR A O 1
ATOM 957 N N . LYS A 1 111 ? -2.277 -8.599 -11.952 1.00 96.12 111 LYS A N 1
ATOM 958 C CA . LYS A 1 111 ? -1.549 -9.299 -13.024 1.00 96.12 111 LYS A CA 1
ATOM 959 C C . LYS A 1 111 ? -1.524 -8.526 -14.350 1.00 96.12 111 LYS A C 1
ATOM 961 O O . LYS A 1 111 ? -0.510 -8.562 -15.040 1.00 96.12 111 LYS A O 1
ATOM 966 N N . ASP A 1 112 ? -2.604 -7.820 -14.705 1.00 95.19 112 ASP A N 1
ATOM 967 C CA . ASP A 1 112 ? -2.643 -7.000 -15.933 1.00 95.19 112 ASP A CA 1
ATOM 968 C C . ASP A 1 112 ? -1.760 -5.747 -15.837 1.00 95.19 112 ASP A C 1
ATOM 970 O O . ASP A 1 112 ? -1.108 -5.372 -16.810 1.00 95.19 112 ASP A O 1
ATOM 974 N N . ILE A 1 113 ? -1.739 -5.081 -14.678 1.00 96.38 113 ILE A N 1
ATOM 975 C CA . ILE A 1 113 ? -1.023 -3.807 -14.517 1.00 96.38 113 ILE A CA 1
ATOM 976 C C . ILE A 1 113 ? 0.460 -4.022 -14.201 1.00 96.38 113 ILE A C 1
ATOM 978 O O . ILE A 1 113 ? 1.309 -3.336 -14.770 1.00 96.38 113 ILE A O 1
ATOM 982 N N . PHE A 1 114 ? 0.775 -4.952 -13.298 1.00 96.38 114 PHE A N 1
ATOM 983 C CA . PHE A 1 114 ? 2.121 -5.190 -12.768 1.00 96.38 114 PHE A CA 1
ATOM 984 C C . PHE A 1 114 ? 2.730 -6.456 -13.364 1.00 96.38 114 PHE A C 1
ATOM 986 O O . PHE A 1 114 ? 3.084 -7.409 -12.671 1.00 96.38 114 PHE A O 1
ATOM 993 N N . ASN A 1 115 ? 2.859 -6.446 -14.680 1.00 91.69 115 ASN A N 1
ATOM 994 C CA . ASN A 1 115 ? 3.179 -7.604 -15.505 1.00 91.69 115 ASN A CA 1
ATOM 995 C C . ASN A 1 115 ? 4.662 -8.027 -15.530 1.00 91.69 115 ASN A C 1
ATOM 997 O O . ASN A 1 115 ? 5.016 -8.915 -16.307 1.00 91.69 115 ASN A O 1
ATOM 1001 N N . ALA A 1 116 ? 5.534 -7.410 -14.725 1.00 93.62 116 ALA A N 1
ATOM 1002 C CA . ALA A 1 116 ? 6.943 -7.786 -14.692 1.00 93.62 116 ALA A CA 1
ATOM 1003 C C . ALA A 1 116 ? 7.080 -9.282 -14.340 1.00 93.62 116 ALA A C 1
ATOM 1005 O O . ALA A 1 116 ? 6.453 -9.732 -13.373 1.00 93.62 116 ALA A O 1
ATOM 1006 N N . PRO A 1 117 ? 7.919 -10.062 -15.050 1.00 92.31 117 PRO A N 1
ATOM 1007 C CA . PRO A 1 117 ? 8.017 -11.506 -14.828 1.00 92.31 117 PRO A CA 1
ATOM 1008 C C . PRO A 1 117 ? 8.293 -11.879 -13.369 1.00 92.31 117 PRO A C 1
ATOM 1010 O O . PRO A 1 117 ? 7.748 -12.851 -12.856 1.00 92.31 117 PRO A O 1
ATOM 1013 N N . GLN A 1 118 ? 9.099 -11.077 -12.668 1.00 91.31 118 GLN A N 1
ATOM 1014 C CA . GLN A 1 118 ? 9.421 -11.307 -11.263 1.00 91.31 118 GLN A CA 1
ATOM 1015 C C . GLN A 1 118 ? 8.195 -11.220 -10.341 1.00 91.31 118 GLN A C 1
ATOM 1017 O O . GLN A 1 118 ? 8.160 -11.943 -9.345 1.00 91.31 118 GLN A O 1
ATOM 1022 N N . ASN A 1 119 ? 7.209 -10.378 -10.671 1.00 94.06 119 ASN A N 1
ATOM 1023 C CA . ASN A 1 119 ? 5.965 -10.236 -9.912 1.00 94.06 119 ASN A CA 1
ATOM 1024 C C . ASN A 1 119 ? 5.045 -11.448 -10.118 1.00 94.06 119 ASN A C 1
ATOM 1026 O O . ASN A 1 119 ? 4.388 -11.881 -9.175 1.00 94.06 119 ASN A O 1
ATOM 1030 N N . LEU A 1 120 ? 5.004 -11.985 -11.345 1.00 94.31 120 LEU A N 1
ATOM 1031 C CA . LEU A 1 120 ? 4.047 -13.019 -11.762 1.00 94.31 120 LEU A CA 1
ATOM 1032 C C . LEU A 1 120 ? 4.518 -14.456 -11.514 1.00 94.31 120 LEU A C 1
ATOM 1034 O O . LEU A 1 120 ? 3.698 -15.369 -11.514 1.00 94.31 120 LEU A O 1
ATOM 1038 N N . LYS A 1 121 ? 5.821 -14.676 -11.327 1.00 92.88 121 LYS A N 1
ATOM 1039 C CA . LYS A 1 121 ? 6.369 -16.007 -11.044 1.00 92.88 121 LYS A CA 1
ATOM 1040 C C . LYS A 1 121 ? 5.975 -16.487 -9.645 1.00 92.88 121 LYS A C 1
ATOM 1042 O O . LYS A 1 121 ? 6.024 -15.717 -8.683 1.00 92.88 121 LYS A O 1
ATOM 1047 N N . GLN A 1 122 ? 5.698 -17.781 -9.532 1.00 88.62 122 GLN A N 1
ATOM 1048 C CA . GLN A 1 122 ? 5.845 -18.514 -8.278 1.00 88.62 122 GLN A CA 1
ATOM 1049 C C . GLN A 1 122 ? 7.325 -18.867 -8.153 1.00 88.62 122 GLN A C 1
ATOM 1051 O O . GLN A 1 122 ? 7.911 -19.409 -9.089 1.00 88.62 122 GLN A O 1
ATOM 1056 N N . GLY A 1 123 ? 7.977 -18.459 -7.072 1.00 72.50 123 GLY A N 1
ATOM 1057 C CA . GLY A 1 123 ? 9.410 -18.681 -6.923 1.00 72.50 123 GLY A CA 1
ATOM 1058 C C . GLY A 1 123 ? 9.799 -18.951 -5.485 1.00 72.50 123 GLY A C 1
ATOM 1059 O O . GLY A 1 123 ? 8.967 -18.913 -4.585 1.00 72.50 123 GLY A O 1
ATOM 1060 N N . ASN A 1 124 ? 11.100 -19.134 -5.275 1.00 68.62 124 ASN A N 1
ATOM 1061 C CA . ASN A 1 124 ? 11.717 -19.562 -4.012 1.00 68.62 124 ASN A CA 1
ATOM 1062 C C . ASN A 1 124 ? 11.515 -18.586 -2.831 1.00 68.62 124 ASN A C 1
ATOM 1064 O O . ASN A 1 124 ? 12.085 -18.780 -1.764 1.00 68.62 124 ASN A O 1
ATOM 1068 N N . LYS A 1 125 ? 10.775 -17.490 -3.034 1.00 74.94 125 LYS A N 1
ATOM 1069 C CA . LYS A 1 125 ? 10.423 -16.503 -2.005 1.00 74.94 125 LYS A CA 1
ATOM 1070 C C . LYS A 1 125 ? 9.082 -16.804 -1.330 1.00 74.94 125 LYS A C 1
ATOM 1072 O O . LYS A 1 125 ? 8.739 -16.105 -0.382 1.00 74.94 125 LYS A O 1
ATOM 1077 N N . LEU A 1 126 ? 8.333 -17.773 -1.850 1.00 84.69 126 LEU A N 1
ATOM 1078 C CA . LEU A 1 126 ? 7.057 -18.228 -1.314 1.00 84.69 126 LEU A CA 1
ATOM 1079 C C . LEU A 1 126 ? 7.275 -19.482 -0.465 1.00 84.69 126 LEU A C 1
ATOM 1081 O O . LEU A 1 126 ? 8.122 -20.314 -0.793 1.00 84.69 126 LEU A O 1
ATOM 1085 N N . THR A 1 127 ? 6.500 -19.632 0.605 1.00 86.12 127 THR A N 1
ATOM 1086 C CA . THR A 1 127 ? 6.420 -20.904 1.330 1.00 86.12 127 THR A CA 1
ATOM 1087 C C . THR A 1 127 ? 5.680 -21.947 0.489 1.00 86.12 127 THR A C 1
ATOM 1089 O O . THR A 1 127 ? 4.944 -21.611 -0.441 1.00 86.12 127 THR A O 1
ATOM 1092 N N . GLN A 1 128 ? 5.840 -23.228 0.828 1.00 86.75 128 GLN A N 1
ATOM 1093 C CA . GLN A 1 128 ? 5.118 -24.311 0.154 1.00 86.75 128 GLN A CA 1
ATOM 1094 C C . GLN A 1 128 ? 3.596 -24.107 0.215 1.00 86.75 128 GLN A C 1
ATOM 1096 O O . GLN A 1 128 ? 2.909 -24.292 -0.786 1.00 86.75 128 GLN A O 1
ATOM 1101 N N . GLU A 1 129 ? 3.081 -23.642 1.355 1.00 87.88 129 GLU A N 1
ATOM 1102 C CA . GLU A 1 129 ? 1.667 -23.307 1.535 1.00 87.88 129 GLU A CA 1
ATOM 1103 C C . GLU A 1 129 ? 1.209 -22.197 0.575 1.00 87.88 129 GLU A C 1
ATOM 1105 O O . GLU A 1 129 ? 0.180 -22.324 -0.081 1.00 87.88 129 GLU A O 1
ATOM 1110 N N . GLN A 1 130 ? 1.994 -21.126 0.430 1.00 90.00 130 GLN A N 1
ATOM 1111 C CA . GLN A 1 130 ? 1.678 -20.030 -0.490 1.00 90.00 130 GLN A CA 1
ATOM 1112 C C . GLN A 1 130 ? 1.653 -20.499 -1.951 1.00 90.00 130 GLN A C 1
ATOM 1114 O O . GLN A 1 130 ? 0.779 -20.098 -2.718 1.00 90.00 130 GLN A O 1
ATOM 1119 N N . VAL A 1 131 ? 2.581 -21.379 -2.341 1.00 89.19 131 VAL A N 1
ATOM 1120 C CA . VAL A 1 131 ? 2.595 -21.965 -3.690 1.00 89.19 131 VAL A CA 1
ATOM 1121 C C . VAL A 1 131 ? 1.344 -22.810 -3.931 1.00 89.19 131 VAL A C 1
ATOM 1123 O O . VAL A 1 131 ? 0.688 -22.624 -4.957 1.00 89.19 131 VAL A O 1
ATOM 1126 N N . LEU A 1 132 ? 0.979 -23.677 -2.977 1.00 89.00 132 LEU A N 1
ATOM 1127 C CA . LEU A 1 132 ? -0.232 -24.506 -3.043 1.00 89.00 132 LEU A CA 1
ATOM 1128 C C . LEU A 1 132 ? -1.511 -23.661 -3.106 1.00 89.00 132 LEU A C 1
ATOM 1130 O O . LEU A 1 132 ? -2.436 -23.998 -3.838 1.00 89.00 132 LEU A O 1
ATOM 1134 N N . ASN A 1 133 ? -1.534 -22.522 -2.410 1.00 89.31 133 ASN A N 1
ATOM 1135 C CA . ASN A 1 133 ? -2.636 -21.563 -2.462 1.00 89.31 133 ASN A CA 1
ATOM 1136 C C . ASN A 1 133 ? -2.710 -20.786 -3.791 1.00 89.31 133 ASN A C 1
ATOM 1138 O O . ASN A 1 133 ? -3.671 -20.053 -4.012 1.00 89.31 133 ASN A O 1
ATOM 1142 N N . GLY A 1 134 ? -1.730 -20.924 -4.689 1.00 91.44 134 GLY A N 1
ATOM 1143 C CA . GLY A 1 134 ? -1.694 -20.210 -5.968 1.00 91.44 134 GLY A CA 1
ATOM 1144 C C . GLY A 1 134 ? -1.158 -18.778 -5.872 1.00 91.44 134 GLY A C 1
ATOM 1145 O O . GLY A 1 134 ? -1.401 -17.964 -6.769 1.00 91.44 134 GLY A O 1
ATOM 1146 N N . GLU A 1 135 ? -0.434 -18.444 -4.801 1.00 94.25 135 GLU A N 1
ATOM 1147 C CA . GLU A 1 135 ? 0.195 -17.132 -4.637 1.00 94.25 135 GLU A CA 1
ATOM 1148 C C . GLU A 1 135 ? 1.345 -16.932 -5.620 1.00 94.25 135 GLU A C 1
ATOM 1150 O O . GLU A 1 135 ? 1.976 -17.883 -6.081 1.00 94.25 135 GLU A O 1
ATOM 1155 N N . ILE A 1 136 ? 1.646 -15.669 -5.914 1.00 95.31 136 ILE A N 1
ATOM 1156 C CA . ILE A 1 136 ? 2.776 -15.260 -6.755 1.00 95.31 136 ILE A CA 1
ATOM 1157 C C . ILE A 1 136 ? 3.692 -14.341 -5.953 1.00 95.31 136 ILE A C 1
ATOM 1159 O O . ILE A 1 136 ? 3.261 -13.694 -4.999 1.00 95.31 136 ILE A O 1
ATOM 1163 N N . ASN A 1 137 ? 4.957 -14.220 -6.364 1.00 93.06 137 ASN A N 1
ATOM 1164 C CA . ASN A 1 137 ? 5.944 -13.387 -5.667 1.00 93.06 137 ASN A CA 1
ATOM 1165 C C . ASN A 1 137 ? 5.429 -11.974 -5.362 1.00 93.06 137 ASN A C 1
ATOM 1167 O O . ASN A 1 137 ? 5.738 -11.412 -4.312 1.00 93.06 137 ASN A O 1
ATOM 1171 N N . GLY A 1 138 ? 4.676 -11.398 -6.298 1.00 93.38 138 GLY A N 1
ATOM 1172 C CA . GLY A 1 138 ? 4.176 -10.042 -6.205 1.00 93.38 138 GLY A CA 1
ATOM 1173 C C . GLY A 1 138 ? 2.852 -9.860 -5.461 1.00 93.38 138 GLY A C 1
ATOM 1174 O O . GLY A 1 138 ? 2.489 -8.714 -5.201 1.00 93.38 138 GLY A O 1
ATOM 1175 N N . PHE A 1 139 ? 2.139 -10.937 -5.111 1.00 95.12 139 PHE A N 1
ATOM 1176 C CA . PHE A 1 139 ? 0.797 -10.883 -4.523 1.00 95.12 139 PHE A CA 1
ATOM 1177 C C . PHE A 1 139 ? 0.575 -12.079 -3.583 1.00 95.12 139 PHE A C 1
ATOM 1179 O O . PHE A 1 139 ? 0.344 -13.196 -4.046 1.00 95.12 139 PHE A O 1
ATOM 1186 N N . GLN A 1 140 ? 0.655 -11.823 -2.275 1.00 92.88 140 GLN A N 1
ATOM 1187 C CA . GLN A 1 140 ? 0.708 -12.840 -1.221 1.00 92.88 140 GLN A CA 1
ATOM 1188 C C . GLN A 1 140 ? -0.367 -12.598 -0.154 1.00 92.88 140 GLN A C 1
ATOM 1190 O O . GLN A 1 140 ? -0.499 -11.463 0.309 1.00 92.88 140 GLN A O 1
ATOM 1195 N N . TRP A 1 141 ? -1.132 -13.614 0.260 1.00 90.62 141 TRP A N 1
ATOM 1196 C CA . TRP A 1 141 ? -2.264 -13.440 1.194 1.00 90.62 141 TRP A CA 1
ATOM 1197 C C . TRP A 1 141 ? -2.291 -14.406 2.385 1.00 90.62 141 TRP A C 1
ATOM 1199 O O . TRP A 1 141 ? -2.953 -14.098 3.375 1.00 90.62 141 TRP A O 1
ATOM 1209 N N . SER A 1 142 ? -1.534 -15.499 2.357 1.00 86.56 142 SER A N 1
ATOM 1210 C CA . SER A 1 142 ? -1.346 -16.425 3.480 1.00 86.56 142 SER A CA 1
ATOM 1211 C C . SER A 1 142 ? -0.105 -16.043 4.289 1.00 86.56 142 SER A C 1
ATOM 1213 O O . SER A 1 142 ? 0.876 -16.776 4.383 1.00 86.56 142 SER A O 1
ATOM 1215 N N . LEU A 1 143 ? -0.129 -14.832 4.855 1.00 77.75 143 LEU A N 1
ATOM 1216 C CA . LEU A 1 143 ? 0.932 -14.324 5.725 1.00 77.75 143 LEU A CA 1
ATOM 1217 C C . LEU A 1 143 ? 0.552 -14.464 7.199 1.00 77.75 143 LEU A C 1
ATOM 1219 O O . LEU A 1 143 ? -0.468 -13.931 7.627 1.00 77.75 143 LEU A O 1
ATOM 1223 N N . ASN A 1 144 ? 1.441 -15.057 7.999 1.00 72.44 144 ASN A N 1
ATOM 1224 C CA . ASN A 1 144 ? 1.244 -15.201 9.449 1.00 72.44 144 ASN A CA 1
ATOM 1225 C C . ASN A 1 144 ? 1.220 -13.856 10.200 1.00 72.44 144 ASN A C 1
ATOM 1227 O O . ASN A 1 144 ? 0.515 -13.705 11.196 1.00 72.44 144 ASN A O 1
ATOM 1231 N N . ASN A 1 145 ? 2.003 -12.868 9.744 1.00 74.38 145 ASN A N 1
ATOM 1232 C CA . ASN A 1 145 ? 2.054 -11.523 10.328 1.00 74.38 145 ASN A CA 1
ATOM 1233 C C . ASN A 1 145 ? 2.233 -10.447 9.236 1.00 74.38 145 ASN A C 1
ATOM 1235 O O . ASN A 1 145 ? 3.328 -9.898 9.064 1.00 74.38 145 ASN A O 1
ATOM 1239 N N . PRO A 1 146 ? 1.171 -10.139 8.473 1.00 70.00 146 PRO A N 1
ATOM 1240 C CA . PRO A 1 146 ? 1.250 -9.241 7.324 1.00 70.00 146 PRO A CA 1
ATOM 1241 C C . PRO A 1 146 ? 1.628 -7.813 7.730 1.00 70.00 146 PRO A C 1
ATOM 1243 O O . PRO A 1 146 ? 2.385 -7.138 7.028 1.00 70.00 146 PRO A O 1
ATOM 1246 N N . THR A 1 147 ? 1.172 -7.358 8.899 1.00 67.38 147 THR A N 1
ATOM 1247 C CA . THR A 1 147 ? 1.500 -6.019 9.389 1.00 67.38 147 THR A CA 1
ATOM 1248 C C . THR A 1 147 ? 2.943 -5.918 9.879 1.00 67.38 147 THR A C 1
ATOM 1250 O O . THR A 1 147 ? 3.620 -4.939 9.576 1.00 67.38 147 THR A O 1
ATOM 1253 N N . GLY A 1 148 ? 3.462 -6.930 10.582 1.00 69.25 148 GLY A N 1
ATOM 1254 C CA . GLY A 1 148 ? 4.887 -6.998 10.926 1.00 69.25 148 GLY A CA 1
ATOM 1255 C C . GLY A 1 148 ? 5.772 -6.975 9.677 1.00 69.25 148 GLY A C 1
ATOM 1256 O O . GLY A 1 148 ? 6.810 -6.310 9.651 1.00 69.25 148 GLY A O 1
ATOM 1257 N N . TYR A 1 149 ? 5.304 -7.613 8.602 1.00 72.50 149 TYR A N 1
ATOM 1258 C CA . TYR A 1 149 ? 6.004 -7.640 7.326 1.00 72.50 149 TYR A CA 1
ATOM 1259 C C . TYR A 1 149 ? 6.125 -6.249 6.690 1.00 72.50 149 TYR A C 1
ATOM 1261 O O . TYR A 1 149 ? 7.224 -5.866 6.298 1.00 72.50 149 TYR A O 1
ATOM 1269 N N . ILE A 1 150 ? 5.053 -5.443 6.639 1.00 73.56 150 ILE A N 1
ATOM 1270 C CA . ILE A 1 150 ? 5.160 -4.062 6.125 1.00 73.56 150 ILE A CA 1
ATOM 1271 C C . ILE A 1 150 ? 5.939 -3.149 7.081 1.00 73.56 150 ILE A C 1
ATOM 1273 O O . ILE A 1 150 ? 6.712 -2.305 6.629 1.00 73.56 150 ILE A O 1
ATOM 1277 N N . MET A 1 151 ? 5.810 -3.355 8.396 1.00 73.06 151 MET A N 1
ATOM 1278 C CA . MET A 1 151 ? 6.553 -2.595 9.407 1.00 73.06 151 MET A CA 1
ATOM 1279 C C . MET A 1 151 ? 8.062 -2.741 9.239 1.00 73.06 151 MET A C 1
ATOM 1281 O O . MET A 1 151 ? 8.773 -1.750 9.366 1.00 73.06 151 MET A O 1
ATOM 1285 N N . LYS A 1 152 ? 8.552 -3.932 8.872 1.00 77.88 152 LYS A N 1
ATOM 1286 C CA . LYS A 1 152 ? 9.962 -4.143 8.510 1.00 77.88 152 LYS A CA 1
ATOM 1287 C C . LYS A 1 152 ? 10.433 -3.132 7.460 1.00 77.88 152 LYS A C 1
ATOM 1289 O O . LYS A 1 152 ? 11.519 -2.579 7.600 1.00 77.88 152 LYS A O 1
ATOM 1294 N N . TYR A 1 153 ? 9.632 -2.873 6.426 1.00 76.69 153 TYR A N 1
ATOM 1295 C CA . TYR A 1 153 ? 9.977 -1.907 5.379 1.00 76.69 153 TYR A CA 1
ATOM 1296 C C . TYR A 1 153 ? 9.861 -0.468 5.856 1.00 76.69 153 TYR A C 1
ATOM 1298 O O . TYR A 1 153 ? 10.744 0.323 5.559 1.00 76.69 153 TYR A O 1
ATOM 1306 N N . ILE A 1 154 ? 8.836 -0.141 6.643 1.00 73.94 154 ILE A N 1
ATOM 1307 C CA . ILE A 1 154 ? 8.677 1.196 7.226 1.00 73.94 154 ILE A CA 1
ATOM 1308 C C . ILE A 1 154 ? 9.876 1.533 8.122 1.00 73.94 154 ILE A C 1
ATOM 1310 O O . ILE A 1 154 ? 10.511 2.564 7.919 1.00 73.94 154 ILE A O 1
ATOM 1314 N N . TYR A 1 155 ? 10.235 0.654 9.061 1.00 74.12 155 TYR A N 1
ATOM 1315 C CA . TYR A 1 155 ? 11.337 0.887 9.997 1.00 74.12 155 TYR A CA 1
ATOM 1316 C C . TYR A 1 155 ? 12.697 0.956 9.316 1.00 74.12 155 TYR A C 1
ATOM 1318 O O . TYR A 1 155 ? 13.497 1.806 9.687 1.00 74.12 155 TYR A O 1
ATOM 1326 N N . LYS A 1 156 ? 12.929 0.159 8.264 1.00 73.31 156 LYS A N 1
ATOM 1327 C CA . LYS A 1 156 ? 14.132 0.293 7.428 1.00 73.31 156 LYS A CA 1
ATOM 1328 C C . LYS A 1 156 ? 14.321 1.710 6.886 1.00 73.31 156 LYS A C 1
ATOM 1330 O O . LYS A 1 156 ? 15.451 2.108 6.660 1.00 73.31 156 LYS A O 1
ATOM 1335 N N . THR A 1 157 ? 13.243 2.457 6.630 1.00 66.25 157 THR A N 1
ATOM 1336 C CA . THR A 1 157 ? 13.354 3.813 6.068 1.00 66.25 157 THR A CA 1
ATOM 1337 C C . THR A 1 157 ? 13.720 4.892 7.087 1.00 66.25 157 THR A C 1
ATOM 1339 O O . THR A 1 157 ? 13.933 6.033 6.679 1.00 66.25 157 THR A O 1
ATOM 1342 N N . PHE A 1 158 ? 13.752 4.596 8.388 1.00 68.44 158 PHE A N 1
ATOM 1343 C CA . PHE A 1 158 ? 14.098 5.572 9.421 1.00 68.44 158 PHE A CA 1
ATOM 1344 C C . PHE A 1 158 ? 15.543 5.378 9.881 1.00 68.44 158 PHE A C 1
ATOM 1346 O O . PHE A 1 158 ? 15.944 4.269 10.219 1.00 68.44 158 PHE A O 1
ATOM 1353 N N . ILE A 1 159 ? 16.308 6.472 9.922 1.00 64.31 159 ILE A N 1
ATOM 1354 C CA . ILE A 1 159 ? 17.635 6.487 10.546 1.00 64.31 159 ILE A CA 1
ATOM 1355 C C . ILE A 1 159 ? 17.429 6.600 12.050 1.00 64.31 159 ILE A C 1
ATOM 1357 O O . ILE A 1 159 ? 16.691 7.474 12.511 1.00 64.31 159 ILE A O 1
ATOM 1361 N N . ASN A 1 160 ? 18.107 5.744 12.809 1.00 64.75 160 ASN A N 1
ATOM 1362 C CA . ASN A 1 160 ? 18.274 5.960 14.235 1.00 64.75 160 ASN A CA 1
ATOM 1363 C C . ASN A 1 160 ? 19.403 6.976 14.457 1.00 64.75 160 ASN A C 1
ATOM 1365 O O . ASN A 1 160 ? 20.569 6.605 14.575 1.00 64.75 160 ASN A O 1
ATOM 1369 N N . PHE A 1 161 ? 19.056 8.265 14.481 1.00 60.09 161 PHE A N 1
ATOM 1370 C CA . PHE A 1 161 ? 20.032 9.344 14.678 1.00 60.09 161 PHE A CA 1
ATOM 1371 C C . PHE A 1 161 ? 20.709 9.308 16.056 1.00 60.09 161 PHE A C 1
ATOM 1373 O O . PHE A 1 161 ? 21.741 9.945 16.235 1.00 60.09 161 PHE A O 1
ATOM 1380 N N . ASN A 1 162 ? 20.175 8.537 17.012 1.00 59.28 162 ASN A N 1
ATOM 1381 C CA . ASN A 1 162 ? 20.821 8.335 18.309 1.00 59.28 162 ASN A CA 1
ATOM 1382 C C . ASN A 1 162 ? 22.049 7.413 18.209 1.00 59.28 162 ASN A C 1
ATOM 1384 O O . ASN A 1 162 ? 22.905 7.449 19.084 1.00 59.28 162 ASN A O 1
ATOM 1388 N N . GLU A 1 163 ? 22.134 6.586 17.162 1.00 63.00 163 GLU A N 1
ATOM 1389 C CA . GLU A 1 163 ? 23.192 5.581 16.986 1.00 63.00 163 GLU A CA 1
ATOM 1390 C C . GLU A 1 163 ? 24.121 5.884 15.802 1.00 63.00 163 GLU A C 1
ATOM 1392 O O . GLU A 1 163 ? 25.233 5.362 15.749 1.00 63.00 163 GLU A O 1
ATOM 1397 N N . ARG A 1 164 ? 23.682 6.691 14.823 1.00 60.19 164 ARG A N 1
ATOM 1398 C CA . ARG A 1 164 ? 24.460 7.010 13.615 1.00 60.19 164 ARG A CA 1
ATOM 1399 C C . ARG A 1 164 ? 24.282 8.465 13.193 1.00 60.19 164 ARG A C 1
ATOM 1401 O O . ARG A 1 164 ? 23.154 8.934 13.067 1.00 60.19 164 ARG A O 1
ATOM 1408 N N . GLN A 1 165 ? 25.398 9.140 12.915 1.00 61.41 165 GLN A N 1
ATOM 1409 C CA . GLN A 1 165 ? 25.412 10.511 12.386 1.00 61.41 165 GLN A CA 1
ATOM 1410 C C . GLN A 1 165 ? 25.373 10.561 10.847 1.00 61.41 165 GLN A C 1
ATOM 1412 O O . GLN A 1 165 ? 24.923 11.557 10.283 1.00 61.41 165 GLN A O 1
ATOM 1417 N N . ASP A 1 166 ? 25.759 9.477 10.166 1.00 64.75 166 ASP A N 1
ATOM 1418 C CA . ASP A 1 166 ? 25.796 9.422 8.702 1.00 64.75 166 ASP A CA 1
ATOM 1419 C C . ASP A 1 166 ? 24.451 9.033 8.073 1.00 64.75 166 ASP A C 1
ATOM 1421 O O . ASP A 1 166 ? 23.726 8.152 8.549 1.00 64.75 166 ASP A O 1
ATOM 1425 N N . LEU A 1 167 ? 24.152 9.652 6.927 1.00 68.06 167 LEU A N 1
ATOM 1426 C CA . LEU A 1 167 ? 23.051 9.248 6.054 1.00 68.06 167 LEU A CA 1
ATOM 1427 C C . LEU A 1 167 ? 23.366 7.892 5.414 1.00 68.06 167 LEU A C 1
ATOM 1429 O O . LEU A 1 167 ? 24.278 7.771 4.598 1.00 68.06 167 LEU A O 1
ATOM 1433 N N . ASP A 1 168 ? 22.562 6.877 5.727 1.00 76.94 168 ASP A N 1
ATOM 1434 C CA . ASP A 1 168 ? 22.658 5.591 5.042 1.00 76.94 168 ASP A CA 1
ATOM 1435 C C . ASP A 1 168 ? 22.238 5.695 3.562 1.00 76.94 168 ASP A C 1
ATOM 1437 O O . ASP A 1 168 ? 21.520 6.611 3.147 1.00 76.94 168 ASP A O 1
ATOM 1441 N N . PHE A 1 169 ? 22.682 4.736 2.739 1.00 80.56 169 PHE A N 1
ATOM 1442 C CA . PHE A 1 169 ? 22.386 4.711 1.298 1.00 80.56 169 PHE A CA 1
ATOM 1443 C C . PHE A 1 169 ? 20.888 4.869 1.005 1.00 80.56 169 PHE A C 1
ATOM 1445 O O . PHE A 1 169 ? 20.493 5.582 0.082 1.00 80.56 169 PHE A O 1
ATOM 1452 N N . LEU A 1 170 ? 20.048 4.205 1.801 1.00 81.25 170 LEU A N 1
ATOM 1453 C CA . LEU A 1 170 ? 18.605 4.219 1.625 1.00 81.25 170 LEU A CA 1
ATOM 1454 C C . LEU A 1 170 ? 18.039 5.628 1.845 1.00 81.25 170 LEU A C 1
ATOM 1456 O O . LEU A 1 170 ? 17.279 6.129 1.015 1.00 81.25 170 LEU A O 1
ATOM 1460 N N . SER A 1 171 ? 18.442 6.300 2.919 1.00 79.75 171 SER A N 1
ATOM 1461 C CA . SER A 1 171 ? 18.022 7.669 3.213 1.00 79.75 171 SER A CA 1
ATOM 1462 C C . SER A 1 171 ? 18.583 8.671 2.218 1.00 79.75 171 SER A C 1
ATOM 1464 O O . SER A 1 171 ? 17.845 9.559 1.788 1.00 79.75 171 SER A O 1
ATOM 1466 N N . ALA A 1 172 ? 19.833 8.499 1.786 1.00 83.69 172 ALA A N 1
ATOM 1467 C CA . ALA A 1 172 ? 20.426 9.304 0.725 1.00 83.69 172 ALA A CA 1
ATOM 1468 C C . ALA A 1 172 ? 19.629 9.171 -0.584 1.00 83.69 172 ALA A C 1
ATOM 1470 O O . ALA A 1 172 ? 19.331 10.176 -1.229 1.00 83.69 172 ALA A O 1
ATOM 1471 N N . TRP A 1 173 ? 19.198 7.957 -0.942 1.00 88.75 173 TRP A N 1
ATOM 1472 C CA . TRP A 1 173 ? 18.349 7.708 -2.110 1.00 88.75 173 TRP A CA 1
ATOM 1473 C C . TRP A 1 173 ? 16.998 8.433 -1.999 1.00 88.75 173 TRP A C 1
ATOM 1475 O O . TRP A 1 173 ? 16.584 9.123 -2.935 1.00 88.75 173 TRP A O 1
ATOM 1485 N N . TYR A 1 174 ? 16.344 8.364 -0.833 1.00 86.31 174 TYR A N 1
ATOM 1486 C CA . TYR A 1 174 ? 15.097 9.094 -0.574 1.00 86.31 174 TYR A CA 1
ATOM 1487 C C . TYR A 1 174 ? 15.251 10.607 -0.735 1.00 86.31 174 TYR A C 1
ATOM 1489 O O . TYR A 1 174 ? 14.401 11.243 -1.363 1.00 86.31 174 TYR A O 1
ATOM 1497 N N . VAL A 1 175 ? 16.325 11.177 -0.181 1.00 85.69 175 VAL A N 1
ATOM 1498 C CA . VAL A 1 175 ? 16.609 12.618 -0.240 1.00 85.69 175 VAL A CA 1
ATOM 1499 C C . VAL A 1 175 ? 16.934 13.041 -1.672 1.00 85.69 175 VAL A C 1
ATOM 1501 O O . VAL A 1 175 ? 16.277 13.936 -2.206 1.00 85.69 175 VAL A O 1
ATOM 1504 N N . LYS A 1 176 ? 17.879 12.353 -2.328 1.00 87.88 176 LYS A N 1
ATOM 1505 C CA . LYS A 1 176 ? 18.344 12.656 -3.690 1.00 87.88 176 LYS A CA 1
ATOM 1506 C C . LYS A 1 176 ? 17.196 12.688 -4.696 1.00 87.88 176 LYS A C 1
ATOM 1508 O O . LYS A 1 176 ? 17.105 13.611 -5.501 1.00 87.88 176 LYS A O 1
ATOM 1513 N N . TYR A 1 177 ? 16.302 11.701 -4.639 1.00 88.94 177 TYR A N 1
ATOM 1514 C CA . TYR A 1 177 ? 15.202 11.573 -5.599 1.00 88.94 177 TYR A CA 1
ATOM 1515 C C . TYR A 1 177 ? 13.868 12.146 -5.093 1.00 88.94 177 TYR A C 1
ATOM 1517 O O . TYR A 1 177 ? 12.860 12.051 -5.795 1.00 88.94 177 TYR A O 1
ATOM 1525 N N . LYS A 1 178 ? 13.860 12.786 -3.911 1.00 87.94 178 LYS A N 1
ATOM 1526 C CA . LYS A 1 178 ? 12.682 13.399 -3.265 1.00 87.94 178 LYS A CA 1
ATOM 1527 C C . LYS A 1 178 ? 11.500 12.429 -3.153 1.00 87.94 178 LYS A C 1
ATOM 1529 O O . LYS A 1 178 ? 10.357 12.757 -3.475 1.00 87.94 178 LYS A O 1
ATOM 1534 N N . VAL A 1 179 ? 11.789 11.209 -2.715 1.00 87.31 179 VAL A N 1
ATOM 1535 C CA . VAL A 1 179 ? 10.818 10.112 -2.663 1.00 87.31 179 VAL A CA 1
ATOM 1536 C C . VAL A 1 179 ? 10.147 10.097 -1.301 1.00 87.31 179 VAL A C 1
ATOM 1538 O O . VAL A 1 179 ? 10.800 10.160 -0.260 1.00 87.31 179 VAL A O 1
ATOM 1541 N N . ARG A 1 180 ? 8.819 9.986 -1.282 1.00 84.56 180 ARG A N 1
ATOM 1542 C CA . ARG A 1 180 ? 8.091 9.822 -0.024 1.00 84.56 180 ARG A CA 1
ATOM 1543 C C . ARG A 1 180 ? 8.284 8.393 0.493 1.00 84.56 180 ARG A C 1
ATOM 1545 O O . ARG A 1 180 ? 7.927 7.443 -0.200 1.00 84.56 180 ARG A O 1
ATOM 1552 N N . ARG A 1 181 ? 8.839 8.264 1.704 1.00 79.31 181 ARG A N 1
ATOM 1553 C CA . ARG A 1 181 ? 9.247 6.985 2.325 1.00 79.31 181 ARG A CA 1
ATOM 1554 C C . ARG A 1 181 ? 8.106 5.984 2.464 1.00 79.31 181 ARG A C 1
ATOM 1556 O O . ARG A 1 181 ? 8.239 4.822 2.093 1.00 79.31 181 ARG A O 1
ATOM 1563 N N . PHE A 1 182 ? 6.962 6.450 2.948 1.00 82.25 182 PHE A N 1
ATOM 1564 C CA . PHE A 1 182 ? 5.749 5.652 3.014 1.00 82.25 182 PHE A CA 1
ATOM 1565 C C . PHE A 1 182 ? 4.518 6.511 2.732 1.00 82.25 182 PHE A C 1
ATOM 1567 O O . PHE A 1 182 ? 4.510 7.731 2.903 1.00 82.25 182 PHE A O 1
ATOM 1574 N N . LEU A 1 183 ? 3.475 5.849 2.261 1.00 83.69 183 LEU A N 1
ATOM 1575 C CA . LEU A 1 183 ? 2.185 6.413 1.917 1.00 83.69 183 LEU A CA 1
ATOM 1576 C C . LEU A 1 183 ? 1.121 5.464 2.439 1.00 83.69 183 LEU A C 1
ATOM 1578 O O . LEU A 1 183 ? 1.165 4.271 2.153 1.00 83.69 183 LEU A O 1
ATOM 1582 N N . SER A 1 184 ? 0.144 5.988 3.159 1.00 80.25 184 SER A N 1
ATOM 1583 C CA . SER A 1 184 ? -1.046 5.232 3.526 1.00 80.25 184 SER A CA 1
ATOM 1584 C C . SER A 1 184 ? -2.272 5.806 2.831 1.00 80.25 184 SER A C 1
ATOM 1586 O O . SER A 1 184 ? -2.300 6.967 2.417 1.00 80.25 184 SER A O 1
ATOM 1588 N N . SER A 1 185 ? -3.316 4.996 2.721 1.00 77.50 185 SER A N 1
ATOM 1589 C CA . SER A 1 185 ? -4.678 5.505 2.567 1.00 77.50 185 SER A CA 1
ATOM 1590 C C . SER A 1 185 ? -5.086 6.349 3.786 1.00 77.50 185 SER A C 1
ATOM 1592 O O . SER A 1 185 ? -4.373 6.369 4.793 1.00 77.50 185 SER A O 1
ATOM 1594 N N . LYS A 1 186 ? -6.270 6.977 3.743 1.00 65.69 186 LYS A N 1
ATOM 1595 C CA . LYS A 1 186 ? -6.943 7.548 4.925 1.00 65.69 186 LYS A CA 1
ATOM 1596 C C . LYS A 1 186 ? -7.342 6.422 5.890 1.00 65.69 186 LYS A C 1
ATOM 1598 O O . LYS A 1 186 ? -8.499 6.021 5.938 1.00 65.69 186 LYS A O 1
ATOM 1603 N N . MET A 1 187 ? -6.358 5.831 6.564 1.00 66.19 187 MET A N 1
ATOM 1604 C CA . MET A 1 187 ? -6.607 4.859 7.617 1.00 66.19 187 MET A CA 1
ATOM 1605 C C . MET A 1 187 ? -7.224 5.615 8.787 1.00 66.19 187 MET A C 1
ATOM 1607 O O . MET A 1 187 ? -6.637 6.608 9.218 1.00 66.19 187 MET A O 1
ATOM 1611 N N . PRO A 1 188 ? -8.404 5.201 9.263 1.00 64.69 188 PRO A N 1
ATOM 1612 C CA . PRO A 1 188 ? -9.097 5.945 10.295 1.00 64.69 188 PRO A CA 1
ATOM 1613 C C . PRO A 1 188 ? -8.399 5.785 11.652 1.00 64.69 188 PRO A C 1
ATOM 1615 O O . PRO A 1 188 ? -8.426 6.714 12.446 1.00 64.69 188 PRO A O 1
ATOM 1618 N N . VAL A 1 189 ? -7.700 4.663 11.887 1.00 74.44 189 VAL A N 1
ATOM 1619 C CA . VAL A 1 189 ? -6.942 4.429 13.124 1.00 74.44 189 VAL A CA 1
ATOM 1620 C C . VAL A 1 189 ? -5.473 4.843 12.957 1.00 74.44 189 VAL A C 1
ATOM 1622 O O . VAL A 1 189 ? -4.799 4.343 12.046 1.00 74.44 189 VAL A O 1
ATOM 1625 N N . PRO A 1 190 ? -4.923 5.679 13.854 1.00 74.38 190 PRO A N 1
ATOM 1626 C CA . PRO A 1 190 ? -3.495 5.963 13.901 1.00 74.38 190 PRO A CA 1
ATOM 1627 C C . PRO A 1 190 ? -2.623 4.718 14.123 1.00 74.38 190 PRO A C 1
ATOM 1629 O O . PRO A 1 190 ? -2.915 3.848 14.943 1.00 74.38 190 PRO A O 1
ATOM 1632 N N . LEU A 1 191 ? -1.466 4.673 13.457 1.00 72.81 191 LEU A N 1
ATOM 1633 C CA . LEU A 1 191 ? -0.538 3.538 13.534 1.00 72.81 191 LEU A CA 1
ATOM 1634 C C . LEU A 1 191 ? 0.005 3.282 14.953 1.00 72.81 191 LEU A C 1
ATOM 1636 O O . LEU A 1 191 ? 0.331 2.145 15.291 1.00 72.81 191 LEU A O 1
ATOM 1640 N N . TRP A 1 192 ? 0.125 4.326 15.781 1.00 78.38 192 TRP A N 1
ATOM 1641 C CA . TRP A 1 192 ? 0.635 4.208 17.150 1.00 78.38 192 TRP A CA 1
ATOM 1642 C C . TRP A 1 192 ? -0.305 3.398 18.048 1.00 78.38 192 TRP A C 1
ATOM 1644 O O . TRP A 1 192 ? 0.187 2.627 18.864 1.00 78.38 192 TRP A O 1
ATOM 1654 N N . ILE A 1 193 ? -1.621 3.495 17.835 1.00 82.94 193 ILE A N 1
ATOM 1655 C CA . ILE A 1 193 ? -2.630 2.683 18.526 1.00 82.94 193 ILE A CA 1
ATOM 1656 C C . ILE A 1 193 ? -2.446 1.220 18.147 1.00 82.94 193 ILE A C 1
ATOM 1658 O O . ILE A 1 193 ? -2.307 0.363 19.015 1.00 82.94 193 ILE A O 1
ATOM 1662 N N . TYR A 1 194 ? -2.354 0.938 16.841 1.00 79.44 194 TYR A N 1
ATOM 1663 C CA . TYR A 1 194 ? -2.149 -0.422 16.348 1.00 79.44 194 TYR A CA 1
ATOM 1664 C C . TYR A 1 194 ? -0.930 -1.090 16.989 1.00 79.44 194 TYR A C 1
ATOM 1666 O O . TYR A 1 194 ? -1.017 -2.237 17.410 1.00 79.44 194 TYR A O 1
ATOM 1674 N N . LYS A 1 195 ? 0.198 -0.379 17.118 1.00 77.12 195 LYS A N 1
ATOM 1675 C CA . LYS A 1 195 ? 1.403 -0.927 17.765 1.00 77.12 195 LYS A CA 1
ATOM 1676 C C . LYS A 1 195 ? 1.154 -1.391 19.202 1.00 77.12 195 LYS A C 1
ATOM 1678 O O . LYS A 1 195 ? 1.831 -2.317 19.629 1.00 77.12 195 LYS A O 1
ATOM 1683 N N . LYS A 1 196 ? 0.219 -0.763 19.924 1.00 85.12 196 LYS A N 1
ATOM 1684 C CA . LYS A 1 196 ? -0.122 -1.151 21.298 1.00 85.12 196 LYS A CA 1
ATOM 1685 C C . LYS A 1 196 ? -1.094 -2.324 21.347 1.00 85.12 196 LYS A C 1
ATOM 1687 O O . LYS A 1 196 ? -1.062 -3.059 22.315 1.00 85.12 196 LYS A O 1
ATOM 1692 N N . VAL A 1 197 ? -1.920 -2.531 20.320 1.00 84.69 197 VAL A N 1
ATOM 1693 C CA . VAL A 1 197 ? -2.944 -3.594 20.319 1.00 84.69 197 VAL A CA 1
ATOM 1694 C C . VAL A 1 197 ? -2.595 -4.804 19.452 1.00 84.69 197 VAL A C 1
ATOM 1696 O O . VAL A 1 197 ? -3.266 -5.827 19.532 1.00 84.69 197 VAL A O 1
ATOM 1699 N N . ASN A 1 198 ? -1.559 -4.726 18.612 1.00 77.25 198 ASN A N 1
ATOM 1700 C CA . ASN A 1 198 ? -1.276 -5.727 17.576 1.00 77.25 198 ASN A CA 1
ATOM 1701 C C . ASN A 1 198 ? -1.036 -7.154 18.095 1.00 77.25 198 ASN A C 1
ATOM 1703 O O . ASN A 1 198 ? -1.199 -8.104 17.329 1.00 77.25 198 ASN A O 1
ATOM 1707 N N . PHE A 1 199 ? -0.661 -7.315 19.365 1.00 77.88 199 PHE A N 1
ATOM 1708 C CA . PHE A 1 199 ? -0.412 -8.622 19.964 1.00 77.88 199 PHE A CA 1
ATOM 1709 C C . PHE A 1 199 ? -1.703 -9.439 20.130 1.00 77.88 199 PHE A C 1
ATOM 1711 O O . PHE A 1 199 ? -1.652 -10.663 20.017 1.00 77.88 199 PHE A O 1
ATOM 1718 N N . PHE A 1 200 ? -2.858 -8.776 20.276 1.00 80.19 200 PHE A N 1
ATOM 1719 C CA . PHE A 1 200 ? -4.185 -9.411 20.305 1.00 80.19 200 PHE A CA 1
ATOM 1720 C C . PHE A 1 200 ? -5.095 -9.016 19.134 1.00 80.19 200 PHE A C 1
ATOM 1722 O O . PHE A 1 200 ? -5.961 -9.788 18.730 1.00 80.19 200 PHE A O 1
ATOM 1729 N N . LYS A 1 201 ? -4.868 -7.856 18.513 1.00 77.00 201 LYS A N 1
ATOM 1730 C CA . LYS A 1 201 ? -5.510 -7.410 17.268 1.00 77.00 201 LYS A CA 1
ATOM 1731 C C . LYS A 1 201 ? -4.502 -7.399 16.123 1.00 77.00 201 LYS A C 1
ATOM 1733 O O . LYS A 1 201 ? -4.070 -6.350 15.656 1.00 77.00 201 LYS A O 1
ATOM 1738 N N . LYS A 1 202 ? -4.146 -8.594 15.644 1.00 67.69 202 LYS A N 1
ATOM 1739 C CA . LYS A 1 202 ? -3.121 -8.802 14.598 1.00 67.69 202 LYS A CA 1
ATOM 1740 C C . LYS A 1 202 ? -3.456 -8.175 13.238 1.00 67.69 202 LYS A C 1
ATOM 1742 O O . LYS A 1 202 ? -2.568 -8.020 12.401 1.00 67.69 202 LYS A O 1
ATOM 1747 N N . ASP A 1 203 ? -4.721 -7.832 13.001 1.00 67.88 203 ASP A N 1
ATOM 1748 C CA . ASP A 1 203 ? -5.190 -7.284 11.732 1.00 67.88 203 ASP A CA 1
ATOM 1749 C C . ASP A 1 203 ? -5.654 -5.827 11.880 1.00 67.88 203 ASP A C 1
ATOM 1751 O O . ASP A 1 203 ? -6.689 -5.528 12.480 1.00 67.88 203 ASP A O 1
ATOM 1755 N N . LEU A 1 204 ? -4.894 -4.916 11.270 1.00 66.50 204 LEU A N 1
ATOM 1756 C CA . LEU A 1 204 ? -5.188 -3.483 11.234 1.00 66.50 204 LEU A CA 1
ATOM 1757 C C . LEU A 1 204 ? -6.510 -3.180 10.506 1.00 66.50 204 LEU A C 1
ATOM 1759 O O . LEU A 1 204 ? -7.139 -2.164 10.796 1.00 66.50 204 LEU A O 1
ATOM 1763 N N . TYR A 1 205 ? -6.957 -4.045 9.586 1.00 67.19 205 TYR A N 1
ATOM 1764 C CA . TYR A 1 205 ? -8.254 -3.892 8.922 1.00 67.19 205 TYR A CA 1
ATOM 1765 C C . TYR A 1 205 ? -9.414 -4.008 9.895 1.00 67.19 205 TYR A C 1
ATOM 1767 O O . TYR A 1 205 ? -10.326 -3.189 9.839 1.00 67.19 205 TYR A O 1
ATOM 1775 N N . HIS A 1 206 ? -9.370 -4.995 10.791 1.00 69.44 206 HIS A N 1
ATOM 1776 C CA . HIS A 1 206 ? -10.414 -5.170 11.794 1.00 69.44 206 HIS A CA 1
ATOM 1777 C C . HIS A 1 206 ? -10.493 -3.939 12.691 1.00 69.44 206 HIS A C 1
ATOM 1779 O O . HIS A 1 206 ? -11.583 -3.416 12.878 1.00 69.44 206 HIS A O 1
ATOM 1785 N N . LEU A 1 207 ? -9.343 -3.406 13.121 1.00 70.62 207 LEU A N 1
ATOM 1786 C CA . LEU A 1 207 ? -9.274 -2.165 13.896 1.00 70.62 207 LEU A CA 1
AT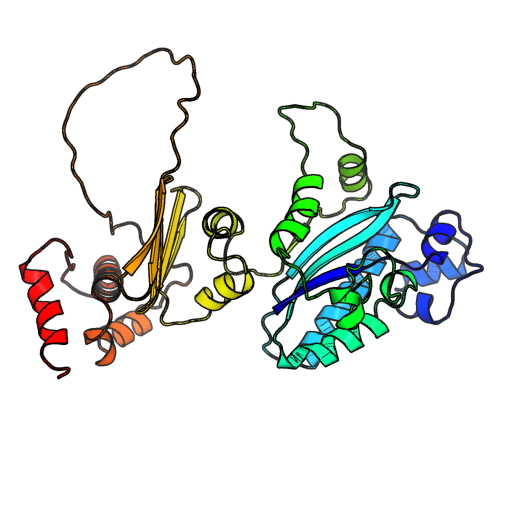OM 1787 C C . LEU A 1 207 ? -9.875 -0.969 13.133 1.00 70.62 207 LEU A C 1
ATOM 1789 O O . LEU A 1 207 ? -10.586 -0.161 13.717 1.00 70.62 207 LEU A O 1
ATOM 1793 N N . CYS A 1 208 ? -9.640 -0.870 11.819 1.00 66.88 208 CYS A N 1
ATOM 1794 C CA . CYS A 1 208 ? -10.244 0.176 10.987 1.00 66.88 208 CYS A CA 1
ATOM 1795 C C . CYS A 1 208 ? -11.752 -0.015 10.789 1.00 66.88 208 CYS A C 1
ATOM 1797 O O . CYS A 1 208 ? -12.474 0.975 10.756 1.00 66.88 208 CYS A O 1
ATOM 1799 N N . LYS A 1 209 ? -12.227 -1.263 10.696 1.00 66.38 209 LYS A N 1
ATOM 1800 C CA . LYS A 1 209 ? -13.653 -1.588 10.583 1.00 66.38 209 LYS A CA 1
ATOM 1801 C C . LYS A 1 209 ? -14.427 -1.197 11.845 1.00 66.38 209 LYS A C 1
ATOM 1803 O O . LYS A 1 209 ? -15.586 -0.824 11.721 1.00 66.38 209 LYS A O 1
ATOM 1808 N N . LEU A 1 210 ? -13.791 -1.231 13.024 1.00 68.75 210 LEU A N 1
ATOM 1809 C CA . LEU A 1 210 ? -14.414 -0.739 14.260 1.00 68.75 210 LEU A CA 1
ATOM 1810 C C . LEU A 1 210 ? -14.846 0.726 14.113 1.00 68.75 210 LEU A C 1
ATOM 1812 O O . LEU A 1 210 ? -15.926 1.079 14.560 1.00 68.75 210 LEU A O 1
ATOM 1816 N N . ILE A 1 211 ? -14.057 1.554 13.414 1.00 64.69 211 ILE A N 1
ATOM 1817 C CA . ILE A 1 211 ? -14.382 2.976 13.206 1.00 64.69 211 ILE A CA 1
ATOM 1818 C C . ILE A 1 211 ? -15.589 3.203 12.300 1.00 64.69 211 ILE A C 1
ATOM 1820 O O . ILE A 1 211 ? -16.280 4.212 12.434 1.00 64.69 211 ILE A O 1
ATOM 1824 N N . ASP A 1 212 ? -15.867 2.275 11.394 1.00 62.59 212 ASP A N 1
ATOM 1825 C CA . ASP A 1 212 ? -17.034 2.387 10.526 1.00 62.59 212 ASP A CA 1
ATOM 1826 C C . ASP A 1 212 ? -18.330 1.946 11.234 1.00 62.59 212 ASP A C 1
ATOM 1828 O O . ASP A 1 212 ? -19.410 2.138 10.676 1.00 62.59 212 ASP A O 1
ATOM 1832 N N . ASN A 1 213 ? -18.248 1.365 12.441 1.00 66.06 213 ASN A N 1
ATOM 1833 C CA . ASN A 1 213 ? -19.416 0.924 13.194 1.00 66.06 213 ASN A CA 1
ATOM 1834 C C . ASN A 1 213 ? -19.978 2.075 14.058 1.00 66.06 213 ASN A C 1
ATOM 1836 O O . ASN A 1 213 ? -19.284 2.525 14.971 1.00 66.06 213 ASN A O 1
ATOM 1840 N N . PRO A 1 214 ? -21.219 2.546 13.815 1.00 64.69 214 PRO A N 1
ATOM 1841 C CA . PRO A 1 214 ? -21.828 3.622 14.601 1.00 64.69 214 PRO A CA 1
ATOM 1842 C C . PRO A 1 214 ? -22.038 3.261 16.077 1.00 64.69 214 PRO A C 1
ATOM 1844 O O . PRO A 1 214 ? -22.148 4.159 16.909 1.00 64.69 214 PRO A O 1
ATOM 1847 N N . ASP A 1 215 ? -22.069 1.970 16.413 1.00 69.31 215 ASP A N 1
ATOM 1848 C CA . ASP A 1 215 ? -22.256 1.514 17.789 1.00 69.31 215 ASP A CA 1
ATOM 1849 C C . ASP A 1 215 ? -20.990 1.635 18.632 1.00 69.31 215 ASP A C 1
ATOM 1851 O O . ASP A 1 215 ? -21.074 1.625 19.863 1.00 69.31 215 ASP A O 1
ATOM 1855 N N . TYR A 1 216 ? -19.832 1.780 17.980 1.00 70.56 216 TYR A N 1
ATOM 1856 C CA . TYR A 1 216 ? -18.556 1.914 18.656 1.00 70.56 216 TYR A CA 1
ATOM 1857 C C . TYR A 1 216 ? -18.290 3.371 19.049 1.00 70.56 216 TYR A C 1
ATOM 1859 O O . TYR A 1 216 ? -18.167 4.262 18.208 1.00 70.56 216 TYR A O 1
ATOM 1867 N N . LEU A 1 217 ? -18.104 3.601 20.346 1.00 74.69 217 LEU A N 1
ATOM 1868 C CA . LEU A 1 217 ? -17.496 4.812 20.872 1.00 74.69 217 LEU A CA 1
ATOM 1869 C C . LEU A 1 217 ? -15.980 4.716 20.692 1.00 74.69 217 LEU A C 1
ATOM 1871 O O . LEU A 1 217 ? -15.337 3.796 21.204 1.00 74.69 217 LEU A O 1
ATOM 1875 N N . ILE A 1 218 ? -15.405 5.662 19.953 1.00 79.81 218 ILE A N 1
ATOM 1876 C CA . ILE A 1 218 ? -13.980 5.644 19.628 1.00 79.81 218 ILE A CA 1
ATOM 1877 C C . ILE A 1 218 ? -13.367 7.008 19.858 1.00 79.81 218 ILE A C 1
ATOM 1879 O O . ILE A 1 218 ? -13.820 8.015 19.314 1.00 79.81 218 ILE A O 1
ATOM 1883 N N . GLU A 1 219 ? -12.282 7.014 20.618 1.00 78.94 219 GLU A N 1
ATOM 1884 C CA . GLU A 1 219 ? -11.553 8.222 20.945 1.00 78.94 219 GLU A CA 1
ATOM 1885 C C . GLU A 1 219 ? -10.067 7.933 21.118 1.00 78.94 219 GLU A C 1
ATOM 1887 O O . GLU A 1 219 ? -9.668 6.851 21.544 1.00 78.94 219 GLU A O 1
ATOM 1892 N N . TRP A 1 220 ? -9.225 8.909 20.797 1.00 84.69 220 TRP A N 1
ATOM 1893 C CA . TRP A 1 220 ? -7.807 8.842 21.106 1.00 84.69 220 TRP A CA 1
ATOM 1894 C C . TRP A 1 220 ? -7.195 10.232 21.221 1.00 84.69 220 TRP A C 1
ATOM 1896 O O . TRP A 1 220 ? -7.601 11.176 20.544 1.00 84.69 220 TRP A O 1
ATOM 1906 N N . SER A 1 221 ? -6.122 10.328 21.998 1.00 77.12 221 SER A N 1
ATOM 1907 C CA . SER A 1 221 ? -5.231 11.481 22.007 1.00 77.12 221 SER A CA 1
ATOM 1908 C C . SER A 1 221 ? -3.791 11.003 22.038 1.00 77.12 221 SER A C 1
ATOM 1910 O O . SER A 1 221 ? -3.382 10.260 22.929 1.00 77.12 221 SER A O 1
ATOM 1912 N N . PHE A 1 222 ? -3.013 11.449 21.052 1.00 73.88 222 PHE A N 1
ATOM 1913 C CA . PHE A 1 222 ? -1.580 11.180 21.032 1.00 73.88 222 PHE A CA 1
ATOM 1914 C C . PHE A 1 222 ? -0.855 11.944 22.149 1.00 73.88 222 PHE A C 1
ATOM 1916 O O . PHE A 1 222 ? 0.005 11.378 22.811 1.00 73.88 222 PHE A O 1
ATOM 1923 N N . GLU A 1 223 ? -1.233 13.202 22.392 1.00 73.75 223 GLU A N 1
ATOM 1924 C CA . GLU A 1 223 ? -0.604 14.068 23.400 1.00 73.75 223 GLU A CA 1
ATOM 1925 C C . GLU A 1 223 ? -0.838 13.570 24.827 1.00 73.75 223 GLU A C 1
ATOM 1927 O O . GLU A 1 223 ? 0.076 13.579 25.645 1.00 73.75 223 GLU A O 1
ATOM 1932 N N . LYS A 1 224 ? -2.054 13.098 25.115 1.00 75.19 224 LYS A N 1
ATOM 1933 C CA . LYS A 1 224 ? -2.426 12.562 26.432 1.00 75.19 224 LYS A CA 1
ATOM 1934 C C . LYS A 1 224 ? -2.130 11.061 26.577 1.00 75.19 224 LYS A C 1
ATOM 1936 O O . LYS A 1 224 ? -2.434 10.494 27.618 1.00 75.19 224 LYS A O 1
ATOM 1941 N N . ASP A 1 225 ? -1.567 10.432 25.541 1.00 81.88 225 ASP A N 1
ATOM 1942 C CA . ASP A 1 225 ? -1.248 8.999 25.459 1.00 81.88 225 ASP A CA 1
ATOM 1943 C C . ASP A 1 225 ? -2.406 8.089 25.923 1.00 81.88 225 ASP A C 1
ATOM 1945 O O . ASP A 1 225 ? -2.227 7.231 26.787 1.00 81.88 225 ASP A O 1
ATOM 1949 N N . TYR A 1 226 ? -3.600 8.260 25.339 1.00 87.31 226 TYR A N 1
ATOM 1950 C CA . TYR A 1 226 ? -4.751 7.380 25.595 1.00 87.31 226 TYR A CA 1
ATOM 1951 C C . TYR A 1 226 ? -5.556 7.070 24.332 1.00 87.31 226 TYR A C 1
ATOM 1953 O O . TYR A 1 226 ? -5.572 7.847 23.372 1.00 87.31 226 TYR A O 1
ATOM 1961 N N . PHE A 1 227 ? -6.252 5.936 24.340 1.00 87.62 227 PHE A N 1
ATOM 1962 C CA . PHE A 1 227 ? -7.300 5.624 23.371 1.00 87.62 227 PHE A CA 1
ATOM 1963 C C . PHE A 1 227 ? -8.352 4.691 23.960 1.00 87.62 227 PHE A C 1
ATOM 1965 O O . PHE A 1 227 ? -8.056 3.874 24.829 1.00 87.62 227 PHE A O 1
ATOM 1972 N N . ILE A 1 228 ? -9.568 4.791 23.438 1.00 86.00 228 ILE A N 1
ATOM 1973 C CA . ILE A 1 228 ? -10.709 3.965 23.812 1.00 86.00 228 ILE A CA 1
ATOM 1974 C C . ILE A 1 228 ? -11.385 3.490 22.526 1.00 86.00 228 ILE A C 1
ATOM 1976 O O . ILE A 1 228 ? -11.675 4.290 21.638 1.00 86.00 228 ILE A O 1
ATOM 1980 N N . PHE A 1 229 ? -11.629 2.186 22.436 1.00 85.44 229 PHE A N 1
ATOM 1981 C CA . PHE A 1 229 ? -12.553 1.574 21.485 1.00 85.44 229 PHE A CA 1
ATOM 1982 C C . PHE A 1 229 ? -13.570 0.801 22.300 1.00 85.44 229 PHE A C 1
ATOM 1984 O O . PHE A 1 229 ? -13.205 -0.136 23.003 1.00 85.44 229 PHE A O 1
ATOM 1991 N N . PHE A 1 230 ? -14.826 1.198 22.233 1.00 80.56 230 PHE A N 1
ATOM 1992 C CA . PHE A 1 230 ? -15.840 0.685 23.132 1.00 80.56 230 PHE A CA 1
ATOM 1993 C C . PHE A 1 230 ? -17.126 0.378 22.374 1.00 80.56 230 PHE A C 1
ATOM 1995 O O . PHE A 1 230 ? -17.601 1.209 21.614 1.00 80.56 230 PHE A O 1
ATOM 2002 N N . SER A 1 231 ? -17.691 -0.799 22.603 1.00 79.75 231 SER A N 1
ATOM 2003 C CA . SER A 1 231 ? -18.981 -1.265 22.089 1.00 79.75 231 SER A CA 1
ATOM 2004 C C . SER A 1 231 ? -19.644 -2.163 23.130 1.00 79.75 231 SER A C 1
ATOM 2006 O O . SER A 1 231 ? -19.026 -2.479 24.145 1.00 79.75 231 SER A O 1
ATOM 2008 N N . ASP A 1 232 ? -20.866 -2.621 22.864 1.00 75.00 232 ASP A N 1
ATOM 2009 C CA . ASP A 1 232 ? -21.593 -3.494 23.794 1.00 75.00 232 ASP A CA 1
ATOM 2010 C C . ASP A 1 232 ? -20.873 -4.834 24.042 1.00 75.00 232 ASP A C 1
ATOM 2012 O O . ASP A 1 232 ? -20.897 -5.364 25.152 1.00 75.00 232 ASP A O 1
ATOM 2016 N N . ASP A 1 233 ? -20.170 -5.355 23.032 1.00 81.12 233 ASP A N 1
ATOM 2017 C CA . ASP A 1 233 ? -19.453 -6.630 23.118 1.00 81.12 233 ASP A CA 1
ATOM 2018 C C . ASP A 1 233 ? -17.958 -6.480 23.416 1.00 81.12 233 ASP A C 1
ATOM 2020 O O . ASP A 1 233 ? -17.314 -7.449 23.810 1.00 81.12 233 ASP A O 1
ATOM 2024 N N . GLU A 1 234 ? -17.353 -5.322 23.173 1.00 85.00 234 GLU A N 1
ATOM 2025 C CA . GLU A 1 234 ? -15.897 -5.202 23.113 1.00 85.00 234 GLU A CA 1
ATOM 2026 C C . GLU A 1 234 ? -15.390 -3.866 23.654 1.00 85.00 234 GLU A C 1
ATOM 2028 O O . GLU A 1 234 ? -15.804 -2.808 23.179 1.00 85.00 234 GLU A O 1
ATOM 2033 N N . GLU A 1 235 ? -14.429 -3.926 24.582 1.00 87.38 235 GLU A N 1
ATOM 2034 C CA . GLU A 1 235 ? -13.757 -2.761 25.165 1.00 87.38 235 GLU A CA 1
ATOM 2035 C C . GLU A 1 235 ? -12.237 -2.886 25.001 1.00 87.38 235 GLU A C 1
ATOM 2037 O O . GLU A 1 235 ? -11.629 -3.865 25.430 1.00 87.38 235 GLU A O 1
ATOM 2042 N N . ILE A 1 236 ? -11.603 -1.879 24.406 1.00 89.50 236 ILE A N 1
ATOM 2043 C CA . ILE A 1 236 ? -10.154 -1.694 24.390 1.00 89.50 236 ILE A CA 1
ATOM 2044 C C . ILE A 1 236 ? -9.877 -0.321 24.983 1.00 89.50 236 ILE A C 1
ATOM 2046 O O . ILE A 1 236 ? -10.251 0.692 24.395 1.00 89.50 236 ILE A O 1
ATOM 2050 N N . GLU A 1 237 ? -9.184 -0.280 26.110 1.00 90.81 237 GLU A N 1
ATOM 2051 C CA . GLU A 1 237 ? -8.845 0.967 26.786 1.00 90.81 237 GLU A CA 1
ATOM 2052 C C . GLU A 1 237 ? -7.347 1.018 27.031 1.00 90.81 237 GLU A C 1
ATOM 2054 O O . GLU A 1 237 ? -6.769 0.102 27.610 1.00 90.81 237 GLU A O 1
ATOM 2059 N N . TYR A 1 238 ? -6.719 2.094 26.579 1.00 90.31 238 TYR A N 1
ATOM 2060 C CA . TYR A 1 238 ? -5.330 2.400 26.856 1.00 90.31 238 TYR A CA 1
ATOM 2061 C C . TYR A 1 238 ? -5.226 3.771 27.493 1.00 90.31 238 TYR A C 1
ATOM 2063 O O . TYR A 1 238 ? -5.740 4.738 26.936 1.00 90.31 238 TYR A O 1
ATOM 2071 N N . ASN A 1 239 ? -4.493 3.864 28.594 1.00 89.12 239 ASN A N 1
ATOM 2072 C CA . ASN A 1 239 ? -4.201 5.114 29.272 1.00 89.12 239 ASN A CA 1
ATOM 2073 C C . ASN A 1 239 ? -2.790 5.056 29.871 1.00 89.12 239 ASN A C 1
ATOM 2075 O O . ASN A 1 239 ? -2.515 4.216 30.726 1.00 89.12 239 ASN A O 1
ATOM 2079 N N . GLN A 1 240 ? -1.885 5.912 29.386 1.00 86.44 240 GLN A N 1
ATOM 2080 C CA . GLN A 1 240 ? -0.564 6.167 29.983 1.00 86.44 240 GLN A CA 1
ATOM 2081 C C . GLN A 1 240 ? 0.239 4.904 30.353 1.00 86.44 240 GLN A C 1
ATOM 2083 O O . GLN A 1 240 ? 0.840 4.792 31.418 1.00 86.44 240 GLN A O 1
ATOM 2088 N N . GLY A 1 241 ? 0.272 3.927 29.450 1.00 84.06 241 GLY A N 1
ATOM 2089 C CA . GLY A 1 241 ? 1.042 2.691 29.608 1.00 84.06 241 GLY A CA 1
ATOM 2090 C C . GLY A 1 241 ? 0.232 1.509 30.129 1.00 84.06 241 GLY A C 1
ATOM 2091 O O . GLY A 1 241 ? 0.728 0.388 30.069 1.00 84.06 241 GLY A O 1
ATOM 2092 N N . TYR A 1 242 ? -1.006 1.724 30.565 1.00 89.44 242 TYR A N 1
ATOM 2093 C CA . TYR A 1 242 ? -1.921 0.667 30.972 1.00 89.44 242 TYR A CA 1
ATOM 2094 C C . TYR A 1 242 ? -2.928 0.376 29.856 1.00 89.44 242 TYR A C 1
ATOM 2096 O O . TYR A 1 242 ? -3.576 1.288 29.354 1.00 89.44 242 TYR A O 1
ATOM 2104 N N . LEU A 1 243 ? -3.023 -0.881 29.430 1.00 91.56 243 LEU A N 1
ATOM 2105 C CA . LEU A 1 243 ? -3.886 -1.361 28.355 1.00 91.56 243 LEU A CA 1
ATOM 2106 C C . LEU A 1 243 ? -4.770 -2.487 28.876 1.00 91.56 243 LEU A C 1
ATOM 2108 O O . LEU A 1 243 ? -4.259 -3.467 29.415 1.00 91.56 243 LEU A O 1
ATOM 2112 N N . THR A 1 244 ? -6.069 -2.400 28.626 1.00 92.06 244 THR A N 1
ATOM 2113 C CA . THR A 1 244 ? -7.020 -3.476 28.893 1.00 92.06 244 THR A CA 1
ATOM 2114 C C . THR A 1 244 ? -7.793 -3.839 27.635 1.00 92.06 244 THR A C 1
ATOM 2116 O O . THR A 1 244 ? -8.081 -2.997 26.782 1.00 92.06 244 THR A O 1
ATOM 2119 N N . TYR A 1 245 ? -8.112 -5.123 27.517 1.00 90.62 245 TYR A N 1
ATOM 2120 C CA . TYR A 1 245 ? -8.996 -5.662 26.499 1.00 90.62 245 TYR A CA 1
ATOM 2121 C C . TYR A 1 245 ? -10.054 -6.538 27.153 1.00 90.62 245 TYR A C 1
ATOM 2123 O O . TYR A 1 245 ? -9.714 -7.537 27.793 1.00 90.62 245 TYR A O 1
ATOM 2131 N N . LYS A 1 246 ? -11.325 -6.189 26.963 1.00 88.38 246 LYS A N 1
ATOM 2132 C CA . LYS A 1 246 ? -12.476 -6.955 27.432 1.00 88.38 246 LYS A CA 1
ATOM 2133 C C . LYS A 1 246 ? -13.355 -7.364 26.259 1.00 88.38 246 LYS A C 1
ATOM 2135 O O . LYS A 1 246 ? -13.549 -6.596 25.320 1.00 88.38 246 LYS A O 1
ATOM 2140 N N . TYR A 1 247 ? -13.918 -8.562 26.347 1.00 85.62 247 TYR A N 1
ATOM 2141 C CA . TYR A 1 247 ? -14.946 -9.043 25.432 1.00 85.62 247 TYR A CA 1
ATOM 2142 C C . TYR A 1 247 ? -16.116 -9.588 26.248 1.00 85.62 247 TYR A C 1
ATOM 2144 O O . TYR A 1 247 ? -15.914 -10.434 27.120 1.00 85.62 247 TYR A O 1
ATOM 2152 N N . LYS A 1 248 ? -17.325 -9.076 26.003 1.00 84.25 248 LYS A N 1
ATOM 2153 C CA . LYS A 1 248 ? -18.556 -9.370 26.750 1.00 84.25 248 LYS A CA 1
ATOM 2154 C C . LYS A 1 248 ? -18.356 -9.252 28.263 1.00 84.25 248 LYS A C 1
ATOM 2156 O O . LYS A 1 248 ? -18.627 -10.179 29.019 1.00 84.25 248 LYS A O 1
ATOM 2161 N N . GLY A 1 249 ? -17.754 -8.140 28.689 1.00 78.38 249 GLY A N 1
ATOM 2162 C CA . GLY A 1 249 ? -17.425 -7.855 30.091 1.00 78.38 249 GLY A CA 1
ATOM 2163 C C . GLY A 1 249 ? -16.242 -8.644 30.672 1.00 78.38 249 GLY A C 1
ATOM 2164 O O . GLY A 1 249 ? -15.699 -8.251 31.704 1.00 78.38 249 GLY A O 1
ATOM 2165 N N . ARG A 1 250 ? -15.771 -9.712 30.015 1.00 83.62 250 ARG A N 1
ATOM 2166 C CA . ARG A 1 250 ? -14.642 -10.520 30.493 1.00 83.62 250 ARG A CA 1
ATOM 2167 C C . ARG A 1 250 ? -13.310 -9.900 30.085 1.00 83.62 250 ARG A C 1
ATOM 2169 O O . ARG A 1 250 ? -13.058 -9.711 28.898 1.00 83.62 250 ARG A O 1
ATOM 2176 N N . LEU A 1 251 ? -12.430 -9.655 31.057 1.00 89.31 251 LEU A N 1
ATOM 2177 C CA . LEU A 1 251 ? -11.045 -9.248 30.810 1.00 89.31 251 LEU A CA 1
ATOM 2178 C C . LEU A 1 251 ? -10.270 -10.387 30.134 1.00 89.31 251 LEU A C 1
ATOM 2180 O O . LEU A 1 251 ? -10.200 -11.499 30.656 1.00 89.31 251 LEU A O 1
ATOM 2184 N N . LEU A 1 252 ? -9.719 -10.099 28.958 1.00 86.94 252 LEU A N 1
ATOM 2185 C CA . LEU A 1 252 ? -8.944 -11.035 28.146 1.00 86.94 252 LEU A CA 1
ATOM 2186 C C . LEU A 1 252 ? -7.456 -10.686 28.129 1.00 86.94 252 LEU A C 1
ATOM 2188 O O . LEU A 1 252 ? -6.629 -11.589 28.219 1.00 86.94 252 LEU A O 1
ATOM 2192 N N . TYR A 1 253 ? -7.114 -9.398 28.029 1.00 86.81 253 TYR A N 1
ATOM 2193 C CA . TYR A 1 253 ? -5.731 -8.936 28.151 1.00 86.81 253 TYR A CA 1
ATOM 2194 C C . TYR A 1 253 ? -5.632 -7.733 29.072 1.00 86.81 253 TYR A C 1
ATOM 2196 O O . TYR A 1 253 ? -6.465 -6.829 29.038 1.00 86.81 253 TYR A O 1
ATOM 2204 N N . GLU A 1 254 ? -4.553 -7.717 29.837 1.00 90.00 254 GLU A N 1
ATOM 2205 C CA . GLU A 1 254 ? -4.104 -6.593 30.635 1.00 90.00 254 GLU A CA 1
ATOM 2206 C C . GLU A 1 254 ? -2.604 -6.447 30.396 1.00 90.00 254 GLU A C 1
ATOM 2208 O O . GLU A 1 254 ? -1.853 -7.422 30.439 1.00 90.00 254 GLU A O 1
ATOM 2213 N N . TYR A 1 255 ? -2.167 -5.236 30.081 1.00 86.25 255 TYR A N 1
ATOM 2214 C CA . TYR A 1 255 ? -0.760 -4.922 29.921 1.00 86.25 255 TYR A CA 1
ATOM 2215 C C . TYR A 1 255 ? -0.457 -3.624 30.647 1.00 86.25 255 TYR A C 1
ATOM 2217 O O . TYR A 1 255 ? -1.056 -2.588 30.369 1.00 86.25 255 TYR A O 1
ATOM 2225 N N . LYS A 1 256 ? 0.514 -3.676 31.551 1.00 87.00 256 LYS A N 1
ATOM 2226 C CA . LYS A 1 256 ? 1.056 -2.506 32.227 1.00 87.00 256 LYS A CA 1
ATOM 2227 C C . LYS A 1 256 ? 2.493 -2.341 31.766 1.00 87.00 256 LYS A C 1
ATOM 2229 O O . LYS A 1 256 ? 3.331 -3.203 32.016 1.00 87.00 256 LYS A O 1
ATOM 2234 N N . LYS A 1 257 ? 2.774 -1.251 31.058 1.00 77.56 257 LYS A N 1
ATOM 2235 C CA . LYS A 1 257 ? 4.138 -0.902 30.682 1.00 77.56 257 LYS A CA 1
ATOM 2236 C C . LYS A 1 257 ? 4.920 -0.642 31.965 1.00 77.56 257 LYS A C 1
ATOM 2238 O O . LYS A 1 257 ? 4.601 0.293 32.696 1.00 77.56 257 LYS A O 1
ATOM 2243 N N . GLU A 1 258 ? 5.936 -1.454 32.226 1.00 65.81 258 GLU A N 1
ATOM 2244 C CA . GLU A 1 258 ? 6.910 -1.144 33.266 1.00 65.81 258 GLU A CA 1
ATOM 2245 C C . GLU A 1 258 ? 7.556 0.198 32.919 1.00 65.81 258 GLU A C 1
ATOM 2247 O O . GLU A 1 258 ? 8.118 0.387 31.832 1.00 65.81 258 GLU A O 1
ATOM 2252 N N . ILE A 1 259 ? 7.426 1.164 33.825 1.00 55.12 259 ILE A N 1
ATOM 2253 C CA . ILE A 1 259 ? 8.222 2.380 33.764 1.00 55.12 259 ILE A CA 1
ATOM 2254 C C . ILE A 1 259 ? 9.631 1.924 34.129 1.00 55.12 259 ILE A C 1
ATOM 2256 O O . ILE A 1 259 ? 9.970 1.835 35.302 1.00 55.12 259 ILE A O 1
ATOM 2260 N N . GLN A 1 260 ? 10.449 1.578 33.132 1.00 44.03 260 GLN A N 1
ATOM 2261 C CA . GLN A 1 260 ? 11.887 1.580 33.354 1.00 44.03 260 GLN A CA 1
ATOM 2262 C C . GLN A 1 260 ? 12.238 3.011 33.741 1.00 44.03 260 GLN A C 1
ATOM 2264 O O . GLN A 1 260 ? 12.117 3.926 32.921 1.00 44.03 260 GLN A O 1
ATOM 2269 N N . GLU A 1 261 ? 12.619 3.201 35.002 1.00 38.41 261 GLU A N 1
ATOM 2270 C CA . GLU A 1 261 ? 13.297 4.404 35.447 1.00 38.41 261 GLU A CA 1
ATOM 2271 C C . GLU A 1 261 ? 14.540 4.549 34.571 1.00 38.41 261 GLU A C 1
ATOM 2273 O O . GLU A 1 261 ? 15.582 3.939 34.797 1.00 38.41 261 GLU A O 1
ATOM 2278 N N . SER A 1 262 ? 14.432 5.335 33.500 1.00 34.56 262 SER A N 1
ATOM 2279 C CA . SER A 1 262 ? 15.622 5.884 32.882 1.00 34.56 262 SER A CA 1
ATOM 2280 C C . SER A 1 262 ? 16.315 6.649 34.000 1.00 34.56 262 SER A C 1
ATOM 2282 O O . SER A 1 262 ? 15.725 7.614 34.494 1.00 34.56 262 SER A O 1
ATOM 2284 N N . ILE A 1 263 ? 17.509 6.215 34.410 1.00 34.34 263 ILE A N 1
ATOM 2285 C CA . ILE A 1 263 ? 18.389 6.970 35.303 1.00 34.34 263 ILE A CA 1
ATOM 2286 C C . ILE A 1 263 ? 18.694 8.286 34.586 1.00 34.34 263 ILE A C 1
ATOM 2288 O O . ILE A 1 263 ? 19.658 8.425 33.839 1.00 34.34 263 ILE A O 1
ATOM 2292 N N . LYS A 1 264 ? 17.804 9.254 34.751 1.00 32.91 264 LYS A N 1
ATOM 2293 C CA . LYS A 1 264 ? 18.018 10.636 34.383 1.00 32.91 264 LYS A CA 1
ATOM 2294 C C . LYS A 1 264 ? 18.556 11.280 35.640 1.00 32.91 264 LYS A C 1
ATOM 2296 O O . LYS A 1 264 ? 17.864 11.350 36.651 1.00 32.91 264 LYS A O 1
ATOM 2301 N N . HIS A 1 265 ? 19.813 11.702 35.579 1.00 32.94 265 HIS A N 1
ATOM 2302 C CA . HIS A 1 265 ? 20.357 12.622 36.562 1.00 32.94 265 HIS A CA 1
ATOM 2303 C C . HIS A 1 265 ? 19.478 13.876 36.544 1.00 32.94 265 HIS A C 1
ATOM 2305 O O . HIS A 1 265 ? 19.527 14.658 35.596 1.00 32.94 265 HIS A O 1
ATOM 2311 N N . TYR A 1 266 ? 18.631 14.031 37.557 1.00 31.80 266 TYR A N 1
ATOM 2312 C CA . TYR A 1 266 ? 17.858 15.242 37.775 1.00 31.80 266 TYR A CA 1
ATOM 2313 C C . TYR A 1 266 ? 18.403 15.941 39.013 1.00 31.80 266 TYR A C 1
ATOM 2315 O O . TYR A 1 266 ? 18.396 15.381 40.109 1.00 31.80 266 TYR A O 1
ATOM 2323 N N . TYR A 1 267 ? 18.846 17.185 38.828 1.00 28.56 267 TYR A N 1
ATOM 2324 C CA . TYR A 1 267 ? 18.877 18.151 39.916 1.00 28.56 267 TYR A CA 1
ATOM 2325 C C . TYR A 1 267 ? 17.453 18.306 40.461 1.00 28.56 267 TYR A C 1
ATOM 2327 O O . TYR A 1 267 ? 16.486 18.448 39.710 1.00 28.56 267 TYR A O 1
ATOM 2335 N N . SER A 1 268 ? 17.351 18.208 41.781 1.00 29.80 268 SER A N 1
ATOM 2336 C CA . SER A 1 268 ? 16.125 18.210 42.568 1.00 29.80 268 SER A CA 1
ATOM 2337 C C . SER A 1 268 ? 15.400 19.551 42.537 1.00 29.80 268 SER A C 1
ATOM 2339 O O . SER A 1 268 ? 16.039 20.573 42.760 1.00 29.80 268 SER A O 1
ATOM 2341 N N . TYR A 1 269 ? 14.069 19.519 42.476 1.00 26.73 269 TYR A N 1
ATOM 2342 C CA . TYR A 1 269 ? 13.243 20.312 43.389 1.00 26.73 269 TYR A CA 1
ATOM 2343 C C . TYR A 1 269 ? 12.046 19.477 43.845 1.00 26.73 269 TYR A C 1
ATOM 2345 O O . TYR A 1 269 ? 11.302 18.916 43.045 1.00 26.73 269 TYR A O 1
ATOM 2353 N N . SER A 1 270 ? 11.918 19.362 45.162 1.00 32.03 270 SER A N 1
ATOM 2354 C CA . SER A 1 270 ? 10.860 18.659 45.877 1.00 32.03 270 SER A CA 1
ATOM 2355 C C . SER A 1 270 ? 9.686 19.583 46.172 1.00 32.03 270 SER A C 1
ATOM 2357 O O . SER A 1 270 ? 9.935 20.688 46.641 1.00 32.03 270 SER A O 1
ATOM 2359 N N . PHE A 1 271 ? 8.457 19.067 46.112 1.00 25.66 271 PHE A N 1
ATOM 2360 C CA . PHE A 1 271 ? 7.439 19.327 47.137 1.00 25.66 271 PHE A CA 1
ATOM 2361 C C . PHE A 1 271 ? 6.610 18.052 47.369 1.00 25.66 271 PHE A C 1
ATOM 2363 O O . PHE A 1 271 ? 6.205 17.380 46.425 1.00 25.66 271 PHE A O 1
ATOM 2370 N N . LYS A 1 272 ? 6.434 17.694 48.647 1.00 31.92 272 LYS A N 1
ATOM 2371 C CA . LYS A 1 272 ? 5.635 16.561 49.144 1.00 31.92 272 LYS A CA 1
ATOM 2372 C C . LYS A 1 272 ? 4.163 16.957 49.289 1.00 31.92 272 LYS A C 1
ATOM 2374 O O . LYS A 1 272 ? 3.903 18.042 49.801 1.00 31.92 272 LYS A O 1
ATOM 2379 N N . ASN A 1 273 ? 3.258 16.026 48.974 1.00 28.06 273 ASN A N 1
ATOM 2380 C CA . ASN A 1 273 ? 2.130 15.514 49.791 1.00 28.06 273 ASN A CA 1
ATOM 2381 C C . ASN A 1 273 ? 1.149 14.788 48.847 1.00 28.06 273 ASN A C 1
ATOM 2383 O O . ASN A 1 273 ? 0.827 15.321 47.796 1.00 28.06 273 ASN A O 1
ATOM 2387 N N . LYS A 1 274 ? 0.955 13.472 49.004 1.00 34.25 274 LYS A N 1
ATOM 2388 C CA . LYS A 1 274 ? 0.010 12.729 49.873 1.00 34.25 274 LYS A CA 1
ATOM 2389 C C . LYS A 1 274 ? -1.368 12.556 49.217 1.00 34.25 274 LYS A C 1
ATOM 2391 O O . LYS A 1 274 ? -2.038 13.538 48.949 1.00 34.25 274 LYS A O 1
ATOM 2396 N N . ASP A 1 275 ? -1.719 11.280 49.053 1.00 39.09 275 ASP A N 1
ATOM 2397 C CA . ASP A 1 275 ? -3.056 10.703 48.889 1.00 39.09 275 ASP A CA 1
ATOM 2398 C C . ASP A 1 275 ? -3.925 11.241 47.746 1.00 39.09 275 ASP A C 1
ATOM 2400 O O . ASP A 1 275 ? -4.711 12.151 47.952 1.00 39.09 275 ASP A O 1
ATOM 2404 N N . ASP A 1 276 ? -3.889 10.578 46.584 1.00 29.33 276 ASP A N 1
ATOM 2405 C CA . ASP A 1 276 ? -4.957 10.695 45.585 1.00 29.33 276 ASP A CA 1
ATOM 2406 C C . ASP A 1 276 ? -5.298 9.326 44.977 1.00 29.33 276 ASP A C 1
ATOM 2408 O O . ASP A 1 276 ? -4.762 8.882 43.961 1.00 29.33 276 ASP A O 1
ATOM 2412 N N . VAL A 1 277 ? -6.245 8.645 45.622 1.00 42.97 277 VAL A N 1
ATOM 2413 C CA . VAL A 1 277 ? -7.115 7.658 44.974 1.00 42.97 277 VAL A CA 1
ATOM 2414 C C . VAL A 1 277 ? -8.092 8.435 44.101 1.00 42.97 277 VAL A C 1
ATOM 2416 O O . VAL A 1 277 ? -9.139 8.788 44.621 1.00 42.97 277 VAL A O 1
ATOM 2419 N N . TYR A 1 278 ? -7.830 8.729 42.818 1.00 34.28 278 TYR A N 1
ATOM 2420 C CA . TYR A 1 278 ? -8.859 9.439 42.036 1.00 34.28 278 TYR A CA 1
ATOM 2421 C C . TYR A 1 278 ? -8.966 9.141 40.534 1.00 34.28 278 TYR A C 1
ATOM 2423 O O . TYR A 1 278 ? -8.084 9.430 39.732 1.00 34.28 278 TYR A O 1
ATOM 2431 N N . LYS A 1 279 ? -10.194 8.696 40.220 1.00 29.67 279 LYS A N 1
ATOM 2432 C CA . LYS A 1 279 ? -11.134 9.165 39.185 1.00 29.67 279 LYS A CA 1
ATOM 2433 C C . LYS A 1 279 ? -10.781 8.939 37.713 1.00 29.67 279 LYS A C 1
ATOM 2435 O O . LYS A 1 279 ? -9.932 9.603 37.126 1.00 29.67 279 LYS A O 1
ATOM 2440 N N . ILE A 1 280 ? -11.616 8.109 37.079 1.00 33.81 280 ILE A N 1
ATOM 2441 C CA . ILE A 1 280 ? -11.879 8.141 35.637 1.00 33.81 280 ILE A CA 1
ATOM 2442 C C . ILE A 1 280 ? -12.335 9.563 35.292 1.00 33.81 280 ILE A C 1
ATOM 2444 O O . ILE A 1 280 ? -13.437 9.988 35.637 1.00 33.81 280 ILE A O 1
ATOM 2448 N N . ASN A 1 281 ? -11.455 10.323 34.649 1.00 32.84 281 ASN A N 1
ATOM 2449 C CA . ASN A 1 281 ? -11.705 11.714 34.315 1.00 32.84 281 ASN A CA 1
ATOM 2450 C C . ASN A 1 281 ? -12.448 11.779 32.970 1.00 32.84 281 ASN A C 1
ATOM 2452 O O . ASN A 1 281 ? -11.838 11.817 31.905 1.00 32.84 281 ASN A O 1
ATOM 2456 N N . LEU A 1 282 ? -13.783 11.762 33.025 1.00 40.91 282 LEU A N 1
ATOM 2457 C CA . LEU A 1 282 ? -14.677 11.875 31.861 1.00 40.91 282 LEU A CA 1
ATOM 2458 C C . LEU A 1 282 ? -14.611 13.247 31.154 1.00 40.91 282 LEU A C 1
ATOM 2460 O O . LEU A 1 282 ? -15.179 13.403 30.083 1.00 40.91 282 LEU A O 1
ATOM 2464 N N . GLY A 1 283 ? -13.943 14.254 31.723 1.00 36.31 283 GLY A N 1
ATOM 2465 C CA . GLY A 1 283 ? -14.012 15.648 31.257 1.00 36.31 283 GLY A CA 1
ATOM 2466 C C . GLY A 1 283 ? -13.192 16.006 30.011 1.00 36.31 283 GLY A C 1
ATOM 2467 O O . GLY A 1 283 ? -12.881 17.176 29.818 1.00 36.31 283 GLY A O 1
ATOM 2468 N N . LEU A 1 284 ? -12.747 15.045 29.196 1.00 36.22 284 LEU A N 1
ATOM 2469 C CA . LEU A 1 284 ? -11.829 15.321 28.078 1.00 36.22 284 LEU A CA 1
ATOM 2470 C C . LEU A 1 284 ? -12.174 14.574 26.785 1.00 36.22 284 LEU A C 1
ATOM 2472 O O . LEU A 1 284 ? -11.301 14.375 25.939 1.00 36.22 284 LEU A O 1
ATOM 2476 N N . LEU A 1 285 ? -13.448 14.228 26.634 1.00 40.19 285 LEU A N 1
ATOM 2477 C CA . LEU A 1 285 ? -13.989 13.469 25.521 1.00 40.19 285 LEU A CA 1
ATOM 2478 C C . LEU A 1 285 ? -14.151 14.347 24.266 1.00 40.19 285 LEU A C 1
ATOM 2480 O O . LEU A 1 285 ? -15.136 15.069 24.122 1.00 40.19 285 LEU A O 1
ATOM 2484 N N . LYS A 1 286 ? -13.190 14.325 23.333 1.00 41.06 286 LYS A N 1
ATOM 2485 C CA . LYS A 1 286 ? -13.321 15.018 22.031 1.00 41.06 286 LYS A CA 1
ATOM 2486 C C . LYS A 1 286 ? -13.455 14.010 20.893 1.00 41.06 286 LYS A C 1
ATOM 2488 O O . LYS A 1 286 ? -12.477 13.458 20.399 1.00 41.06 286 LYS A O 1
ATOM 2493 N N . ASN A 1 287 ? -14.697 13.823 20.456 1.00 41.88 287 ASN A N 1
ATOM 2494 C CA . ASN A 1 287 ? -15.090 12.921 19.376 1.00 41.88 287 ASN A CA 1
ATOM 2495 C C . ASN A 1 287 ? -14.447 13.322 18.019 1.00 41.88 287 ASN A C 1
ATOM 2497 O O . ASN A 1 287 ? -14.574 14.483 17.616 1.00 41.88 287 ASN A O 1
ATOM 2501 N N . PRO A 1 288 ? -13.802 12.403 17.267 1.00 39.41 288 PRO A N 1
ATOM 2502 C CA . PRO A 1 288 ? -13.203 12.693 15.955 1.00 39.41 288 PRO A CA 1
ATOM 2503 C C . PRO A 1 288 ? -14.222 13.005 14.840 1.00 39.41 288 PRO A C 1
ATOM 2505 O O . PRO A 1 288 ? -13.834 13.476 13.768 1.00 39.41 288 PRO A O 1
ATOM 2508 N N . LYS A 1 289 ? -15.523 12.800 15.081 1.00 48.19 289 LYS A N 1
ATOM 2509 C CA . LYS A 1 289 ? -16.610 13.438 14.327 1.00 48.19 289 LYS A CA 1
ATOM 2510 C C . LYS A 1 289 ? -17.503 14.175 15.327 1.00 48.19 289 LYS A C 1
ATOM 2512 O O . LYS A 1 289 ? -18.173 13.508 16.113 1.00 48.19 289 LYS A O 1
ATOM 2517 N N . PRO A 1 290 ? -17.542 15.517 15.338 1.00 58.75 290 PRO A N 1
ATOM 2518 C CA . PRO A 1 290 ? -18.481 16.223 16.194 1.00 58.75 290 PRO A CA 1
ATOM 2519 C C . PRO A 1 290 ? -19.901 15.881 15.728 1.00 58.75 290 PRO A C 1
ATOM 2521 O O . PRO A 1 290 ? -20.332 16.310 14.659 1.00 58.75 290 PRO A O 1
ATOM 2524 N N . ILE A 1 291 ? -20.612 15.066 16.511 1.00 69.00 291 ILE A N 1
ATOM 2525 C CA . ILE A 1 291 ? -22.059 14.882 16.369 1.00 69.00 291 ILE A CA 1
ATOM 2526 C C . ILE A 1 291 ? -22.713 16.266 16.456 1.00 69.00 291 ILE A C 1
ATOM 2528 O O . ILE A 1 291 ? -22.305 17.068 17.302 1.00 69.00 291 ILE A O 1
ATOM 2532 N N . LYS A 1 292 ? -23.653 16.595 15.563 1.00 77.19 292 LYS A N 1
ATOM 2533 C CA . LYS A 1 292 ? -24.372 17.877 15.635 1.00 77.19 292 LYS A CA 1
ATOM 2534 C C . LYS A 1 292 ? -25.339 17.849 16.812 1.00 77.19 292 LYS A C 1
ATOM 2536 O O . LYS A 1 292 ? -25.788 16.777 17.200 1.00 77.19 292 LYS A O 1
ATOM 2541 N N . ASP A 1 293 ? -25.700 19.010 17.344 1.00 81.62 293 ASP A N 1
ATOM 2542 C CA . ASP A 1 293 ? -26.585 19.091 18.516 1.00 81.62 293 ASP A CA 1
ATOM 2543 C C . ASP A 1 293 ? -27.949 18.441 18.261 1.00 81.62 293 ASP A C 1
ATOM 2545 O O . ASP A 1 293 ? -28.461 17.719 19.111 1.00 81.62 293 ASP A O 1
ATOM 2549 N N . TYR A 1 294 ? -28.488 18.596 17.049 1.00 78.56 294 TYR A N 1
ATOM 2550 C CA . TYR A 1 294 ? -29.710 17.911 16.626 1.00 78.56 294 TYR A CA 1
ATOM 2551 C C . TYR A 1 294 ? -29.570 16.380 16.656 1.00 78.56 294 TYR A C 1
ATOM 2553 O O . TYR A 1 294 ? -30.417 15.690 17.221 1.00 78.56 294 TYR A O 1
ATOM 2561 N N . ASP A 1 295 ? -28.484 15.847 16.089 1.00 75.81 295 ASP A N 1
ATOM 2562 C CA . ASP A 1 295 ? -28.225 14.403 16.042 1.00 75.81 295 ASP A CA 1
ATOM 2563 C C . ASP A 1 295 ? -27.981 13.843 17.455 1.00 75.81 295 ASP A C 1
ATOM 2565 O O . ASP A 1 295 ? -28.422 12.742 17.780 1.00 75.81 295 ASP A O 1
ATOM 2569 N N . LEU A 1 296 ? -27.321 14.627 18.314 1.00 80.00 296 LEU A N 1
ATOM 2570 C CA . LEU A 1 296 ? -27.055 14.296 19.712 1.00 80.00 296 LEU A CA 1
ATOM 2571 C C . LEU A 1 296 ? -28.349 14.218 20.527 1.00 80.00 296 LEU A C 1
ATOM 2573 O O . LEU A 1 296 ? -28.565 13.231 21.226 1.00 80.00 296 LEU A O 1
ATOM 2577 N N . MET A 1 297 ? -29.229 15.213 20.408 1.00 83.06 297 MET A N 1
ATOM 2578 C CA . MET A 1 297 ? -30.519 15.206 21.104 1.00 83.06 297 MET A CA 1
ATOM 2579 C C . MET A 1 297 ? -31.460 14.130 20.561 1.00 83.06 297 MET A C 1
ATOM 2581 O O . MET A 1 297 ? -32.179 13.504 21.334 1.00 83.06 297 MET A O 1
ATOM 2585 N N . THR A 1 298 ? -31.416 13.855 19.255 1.00 82.25 298 THR A N 1
ATOM 2586 C CA . THR A 1 298 ? -32.174 12.750 18.646 1.00 82.25 298 THR A CA 1
ATOM 2587 C C . THR A 1 298 ? -31.715 11.398 19.192 1.00 82.25 298 THR A C 1
ATOM 2589 O O . THR A 1 298 ? -32.547 10.564 19.540 1.00 82.25 298 THR A O 1
ATOM 2592 N N . LEU A 1 299 ? -30.399 11.194 19.325 1.00 79.12 299 LEU A N 1
ATOM 2593 C CA . LEU A 1 299 ? -29.830 9.994 19.935 1.00 79.12 299 LEU A CA 1
ATOM 2594 C C . LEU A 1 299 ? -30.264 9.859 21.401 1.00 79.12 299 LEU A C 1
ATOM 2596 O O . LEU A 1 299 ? -30.809 8.821 21.764 1.00 79.12 299 LEU A O 1
ATOM 2600 N N . ILE A 1 300 ? -30.075 10.903 22.218 1.00 80.62 300 ILE A N 1
ATOM 2601 C CA . ILE A 1 300 ? -30.395 10.887 23.658 1.00 80.62 300 ILE A CA 1
ATOM 2602 C C . ILE A 1 300 ? -31.886 10.627 23.912 1.00 80.62 300 ILE A C 1
ATOM 2604 O O . ILE A 1 300 ? -32.230 9.912 24.852 1.00 80.62 300 ILE A O 1
ATOM 2608 N N . ASN A 1 301 ? -32.765 11.169 23.068 1.00 79.94 301 ASN A N 1
ATOM 2609 C CA . ASN A 1 301 ? -34.214 11.005 23.198 1.00 79.94 301 ASN A CA 1
ATOM 2610 C C . ASN A 1 301 ? -34.748 9.701 22.583 1.00 79.94 301 ASN A C 1
ATOM 2612 O O . ASN A 1 301 ? -35.933 9.403 22.734 1.00 79.94 301 ASN A O 1
ATOM 2616 N N . SER A 1 302 ? -33.915 8.927 21.883 1.00 78.25 302 SER A N 1
ATOM 2617 C CA . SER A 1 302 ? -34.346 7.663 21.283 1.00 78.25 302 SER A CA 1
ATOM 2618 C C . SER A 1 302 ? -34.620 6.596 22.348 1.00 78.25 302 SER A C 1
ATOM 2620 O O . SER A 1 302 ? -33.907 6.492 23.346 1.00 78.25 302 SER A O 1
ATOM 2622 N N . GLU A 1 303 ? -35.633 5.753 22.126 1.00 69.94 303 GLU A N 1
ATOM 2623 C CA . GLU A 1 303 ? -35.953 4.650 23.046 1.00 69.94 303 GLU A CA 1
ATOM 2624 C C . GLU A 1 303 ? -34.776 3.678 23.205 1.00 69.94 303 GLU A C 1
ATOM 2626 O O . GLU A 1 303 ? -34.455 3.270 24.318 1.00 69.94 303 GLU A O 1
ATOM 2631 N N . ASN A 1 304 ? -34.059 3.401 22.114 1.00 65.25 304 ASN A N 1
ATOM 2632 C CA . ASN A 1 304 ? -32.905 2.499 22.099 1.00 65.25 304 ASN A CA 1
ATOM 2633 C C . ASN A 1 304 ? -31.720 3.009 22.934 1.00 65.25 304 ASN A C 1
ATOM 2635 O O . ASN A 1 304 ? -30.923 2.213 23.432 1.00 65.25 304 ASN A O 1
ATOM 2639 N N . PHE A 1 305 ? -31.587 4.325 23.116 1.00 68.88 305 PHE A N 1
ATOM 2640 C CA . PHE A 1 305 ? -30.499 4.893 23.909 1.00 68.88 305 PHE A CA 1
ATOM 2641 C C . PHE A 1 305 ? -30.624 4.555 25.398 1.00 68.88 305 PHE A C 1
ATOM 2643 O O . PHE A 1 305 ? -29.608 4.370 26.064 1.00 68.88 305 PHE A O 1
ATOM 2650 N N . LYS A 1 306 ? -31.851 4.375 25.906 1.00 61.31 306 LYS A N 1
ATOM 2651 C CA . LYS A 1 306 ? -32.098 3.957 27.297 1.00 61.31 306 LYS A CA 1
ATOM 2652 C C . LYS A 1 306 ? -31.539 2.566 27.601 1.00 61.31 306 LYS A C 1
ATOM 2654 O O . LYS A 1 306 ? -31.174 2.305 28.739 1.00 61.31 306 LYS A O 1
ATOM 2659 N N . TYR A 1 307 ? -31.442 1.708 26.588 1.00 59.94 307 TYR A N 1
ATOM 2660 C CA . TYR A 1 307 ? -30.926 0.340 26.697 1.00 59.94 307 TYR A CA 1
ATOM 2661 C C . TYR A 1 307 ? -29.440 0.223 26.324 1.00 59.94 307 TYR A C 1
ATOM 2663 O O . TYR A 1 307 ? -28.894 -0.876 26.276 1.00 59.94 307 TYR A O 1
ATOM 2671 N N . SER A 1 308 ? -28.774 1.345 26.032 1.00 58.28 308 SER A N 1
ATOM 2672 C CA . SER A 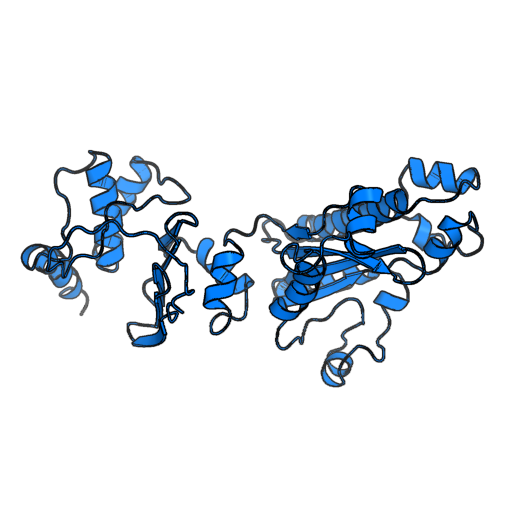1 308 ? -27.340 1.362 25.745 1.00 58.28 308 SER A CA 1
ATOM 2673 C C . SER A 1 308 ? -26.510 1.140 27.011 1.00 58.28 308 SER A C 1
ATOM 2675 O O . SER A 1 308 ? -26.955 1.396 28.127 1.00 58.28 308 SER A O 1
ATOM 2677 N N . ASN A 1 309 ? -25.256 0.715 26.851 1.00 61.09 309 ASN A N 1
ATOM 2678 C CA . ASN A 1 309 ? -24.342 0.563 27.981 1.00 61.09 309 ASN A CA 1
ATOM 2679 C C . ASN A 1 309 ? -24.188 1.866 28.803 1.00 61.09 309 ASN A C 1
ATOM 2681 O O . ASN A 1 309 ? -24.077 2.960 28.245 1.00 61.09 309 ASN A O 1
ATOM 2685 N N . CYS A 1 310 ? -24.084 1.736 30.129 1.00 61.09 310 CYS A N 1
ATOM 2686 C CA . CYS A 1 310 ? -23.962 2.824 31.105 1.00 61.09 310 CYS A CA 1
ATOM 2687 C C . CYS A 1 310 ? -22.879 3.857 30.741 1.00 61.09 310 CYS A C 1
ATOM 2689 O O . CYS A 1 310 ? -23.101 5.061 30.849 1.00 61.09 310 CYS A O 1
ATOM 2691 N N . LYS A 1 311 ? -21.717 3.403 30.248 1.00 59.09 311 LYS A N 1
ATOM 2692 C CA . LYS A 1 311 ? -20.621 4.292 29.819 1.00 59.09 311 LYS A CA 1
ATOM 2693 C C . LYS A 1 311 ? -20.999 5.119 28.585 1.00 59.09 311 LYS A C 1
ATOM 2695 O O . LYS A 1 311 ? -20.648 6.294 28.504 1.00 59.09 311 LYS A O 1
ATOM 2700 N N . LYS A 1 312 ? -21.737 4.522 27.640 1.00 63.97 312 LYS A N 1
ATOM 2701 C CA . LYS A 1 312 ? -22.255 5.186 26.431 1.00 63.97 312 LYS A CA 1
ATOM 2702 C C . LYS A 1 312 ? -23.314 6.225 26.808 1.00 63.97 312 LYS A C 1
ATOM 2704 O O . LYS A 1 312 ? -23.252 7.353 26.325 1.00 63.97 312 LYS A O 1
ATOM 2709 N N . ILE A 1 313 ? -24.215 5.882 27.730 1.00 69.88 313 ILE A N 1
ATOM 2710 C CA . ILE A 1 313 ? -25.221 6.809 28.268 1.00 69.88 313 ILE A CA 1
ATOM 2711 C C . ILE A 1 313 ? -24.545 8.014 28.932 1.00 69.88 313 ILE A C 1
ATOM 2713 O O . ILE A 1 313 ? -24.840 9.161 28.585 1.00 69.88 313 ILE A O 1
ATOM 2717 N N . ALA A 1 314 ? -23.594 7.757 29.832 1.00 70.25 314 ALA A N 1
ATOM 2718 C CA . ALA A 1 314 ? -22.863 8.796 30.545 1.00 70.25 314 ALA A CA 1
ATOM 2719 C C . ALA A 1 314 ? -22.074 9.710 29.601 1.00 70.25 314 ALA A C 1
ATOM 2721 O O . ALA A 1 314 ? -22.133 10.928 29.744 1.00 70.25 314 ALA A O 1
ATOM 2722 N N . TYR A 1 315 ? -21.387 9.141 28.604 1.00 69.12 315 TYR A N 1
ATOM 2723 C CA . TYR A 1 315 ? -20.644 9.900 27.596 1.00 69.12 315 TYR A CA 1
ATOM 2724 C C . TYR A 1 315 ? -21.539 10.920 26.882 1.00 69.12 315 TYR A C 1
ATOM 2726 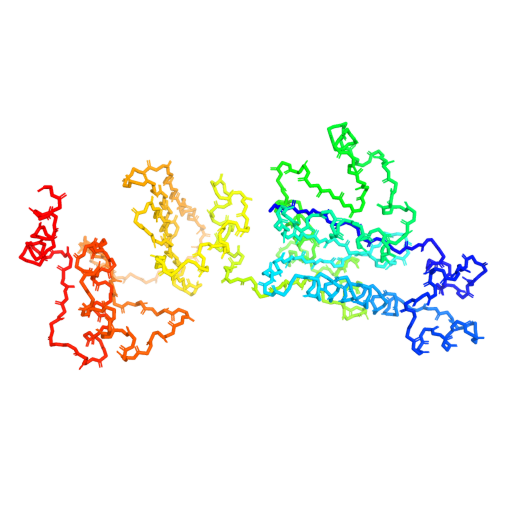O O . TYR A 1 315 ? -21.244 12.114 26.886 1.00 69.12 315 TYR A O 1
ATOM 2734 N N . TYR A 1 316 ? -22.643 10.470 26.273 1.00 75.31 316 TYR A N 1
ATOM 2735 C CA . TYR A 1 316 ? -23.465 11.350 25.438 1.00 75.31 316 TYR A CA 1
ATOM 2736 C C . TYR A 1 316 ? -24.285 12.344 26.265 1.00 75.31 316 TYR A C 1
ATOM 2738 O O . TYR A 1 316 ? -24.435 13.487 25.832 1.00 75.31 316 TYR A O 1
ATOM 2746 N N . ARG A 1 317 ? -24.752 11.973 27.469 1.00 75.75 317 ARG A N 1
ATOM 2747 C CA . ARG A 1 317 ? -25.403 12.938 28.375 1.00 75.75 317 ARG A CA 1
ATOM 2748 C C . ARG A 1 317 ? -24.419 13.989 28.875 1.00 75.75 317 ARG A C 1
ATOM 2750 O O . ARG A 1 317 ? -24.733 15.171 28.808 1.00 75.75 317 ARG A O 1
ATOM 2757 N N . ASN A 1 318 ? -23.206 13.602 29.265 1.00 78.00 318 ASN A N 1
ATOM 2758 C CA . ASN A 1 318 ? -22.199 14.573 29.698 1.00 78.00 318 ASN A CA 1
ATOM 2759 C C . ASN A 1 318 ? -21.750 15.482 28.549 1.00 78.00 318 ASN A C 1
ATOM 2761 O O . ASN A 1 318 ? -21.583 16.678 28.764 1.00 78.00 318 ASN A O 1
ATOM 2765 N N . LEU A 1 319 ? -21.671 14.964 27.319 1.00 75.69 319 LEU A N 1
ATOM 2766 C CA . LEU A 1 319 ? -21.431 15.779 26.127 1.00 75.69 319 LEU A CA 1
ATOM 2767 C C . LEU A 1 319 ? -22.574 16.778 25.860 1.00 75.69 319 LEU A C 1
ATOM 2769 O O . LEU A 1 319 ? -22.311 17.910 25.466 1.00 75.69 319 LEU A O 1
ATOM 2773 N N . ALA A 1 320 ? -23.836 16.386 26.063 1.00 78.94 320 ALA A N 1
ATOM 2774 C CA . ALA A 1 320 ? -24.981 17.289 25.929 1.00 78.94 320 ALA A CA 1
ATOM 2775 C C . ALA A 1 320 ? -25.017 18.353 27.038 1.00 78.94 320 ALA A C 1
ATOM 2777 O O . ALA A 1 320 ? -25.331 19.509 26.758 1.00 78.94 320 ALA A O 1
ATOM 2778 N N . PHE A 1 321 ? -24.639 17.990 28.266 1.00 78.81 321 PHE A N 1
ATOM 2779 C CA . PHE A 1 321 ? -24.486 18.921 29.385 1.00 78.81 321 PHE A CA 1
ATOM 2780 C C . PHE A 1 321 ? -23.373 19.943 29.118 1.00 78.81 321 PHE A C 1
ATOM 2782 O O . PHE A 1 321 ? -23.598 21.144 29.233 1.00 78.81 321 PHE A O 1
ATOM 2789 N N . GLU A 1 322 ? -22.194 19.494 28.670 1.00 76.75 322 GLU A N 1
ATOM 2790 C CA . GLU A 1 322 ? -21.072 20.375 28.300 1.00 76.75 322 GLU A CA 1
ATOM 2791 C C . GLU A 1 322 ? -21.432 21.358 27.176 1.00 76.75 322 GLU A C 1
ATOM 2793 O O . GLU A 1 322 ? -20.855 22.441 27.087 1.00 76.75 322 GLU A O 1
ATOM 2798 N N . ARG A 1 323 ? -22.403 21.000 26.327 1.00 77.31 323 ARG A N 1
ATOM 2799 C CA . ARG A 1 323 ? -22.936 21.853 25.255 1.00 77.31 323 ARG A CA 1
ATOM 2800 C C . ARG A 1 323 ? -24.142 22.702 25.672 1.00 77.31 323 ARG A C 1
ATOM 2802 O O . ARG A 1 323 ? -24.671 23.426 24.834 1.00 77.31 323 ARG A O 1
ATOM 2809 N N . GLY A 1 324 ? -24.590 22.620 26.926 1.00 80.44 324 GLY A N 1
ATOM 2810 C CA . GLY A 1 324 ? -25.746 23.365 27.436 1.00 80.44 324 GLY A CA 1
ATOM 2811 C C . GLY A 1 324 ? -27.101 22.905 26.882 1.00 80.44 324 GLY A C 1
ATOM 2812 O O . GLY A 1 324 ? -28.063 23.665 26.925 1.00 80.44 324 GLY A O 1
ATOM 2813 N N . LEU A 1 325 ? -27.187 21.684 26.343 1.00 82.00 325 LEU A N 1
ATOM 2814 C CA . LEU A 1 325 ? -28.416 21.124 25.760 1.00 82.00 325 LEU A CA 1
ATOM 2815 C C . LEU A 1 325 ? -29.311 20.436 26.803 1.00 82.00 325 LEU A C 1
ATOM 2817 O O . LEU A 1 325 ? -30.503 20.250 26.563 1.00 82.00 325 LEU A O 1
ATOM 2821 N N . ILE A 1 326 ? -28.739 20.049 27.945 1.00 83.31 326 ILE A N 1
ATOM 2822 C CA . ILE A 1 326 ? -29.447 19.479 29.098 1.00 83.31 326 ILE A CA 1
ATOM 2823 C C . ILE A 1 326 ? -28.908 20.088 30.398 1.00 83.31 326 ILE A C 1
ATOM 2825 O O . ILE A 1 326 ? -27.769 20.550 30.445 1.00 83.31 326 ILE A O 1
ATOM 2829 N N . SER A 1 327 ? -29.723 20.074 31.453 1.00 76.75 327 SER A N 1
ATOM 2830 C CA . SER A 1 327 ? -29.424 20.708 32.746 1.00 76.75 327 SER A CA 1
ATOM 2831 C C . SER A 1 327 ? -28.592 19.850 33.699 1.00 76.75 327 SER A C 1
ATOM 2833 O O . SER A 1 327 ? -27.985 20.383 34.624 1.00 76.75 327 SER A O 1
ATOM 2835 N N . GLU A 1 328 ? -28.561 18.535 33.493 1.00 74.81 328 GLU A N 1
ATOM 2836 C CA . GLU A 1 328 ? -27.996 17.581 34.450 1.00 74.81 328 GLU A CA 1
ATOM 2837 C C . GLU A 1 328 ? -26.808 16.826 33.857 1.00 74.81 328 GLU A C 1
ATOM 2839 O O . GLU A 1 328 ? -26.880 16.279 32.751 1.00 74.81 328 GLU A O 1
ATOM 2844 N N . LYS A 1 329 ? -25.718 16.782 34.627 1.00 75.31 329 LYS A N 1
ATOM 2845 C CA . LYS A 1 329 ? -24.543 15.954 34.363 1.00 75.31 329 LYS A CA 1
ATOM 2846 C C . LYS A 1 329 ? -24.725 14.612 35.063 1.00 75.31 329 LYS A C 1
ATOM 2848 O O . LYS A 1 329 ? -25.127 14.588 36.217 1.00 75.31 329 LYS A O 1
ATOM 2853 N N . LEU A 1 330 ? -24.389 13.525 34.382 1.00 68.81 330 LEU A N 1
ATOM 2854 C CA . LEU A 1 330 ? -24.492 12.176 34.926 1.00 68.81 330 LEU A CA 1
ATOM 2855 C C . LEU A 1 330 ? -23.145 11.771 35.539 1.00 68.81 330 LEU A C 1
ATOM 2857 O O . LEU A 1 330 ? -22.125 11.735 34.833 1.00 68.81 330 LEU A O 1
ATOM 2861 N N . ASP A 1 331 ? -23.124 11.481 36.842 1.00 63.53 331 ASP A N 1
ATOM 2862 C CA . ASP A 1 331 ? -21.941 10.987 37.546 1.00 63.53 331 ASP A CA 1
ATOM 2863 C C . ASP A 1 331 ? -22.020 9.468 37.711 1.00 63.53 331 ASP A C 1
ATOM 2865 O O . ASP A 1 331 ? -22.702 8.934 38.576 1.00 63.53 331 ASP A O 1
ATOM 2869 N N . ILE A 1 332 ? -21.251 8.748 36.896 1.00 52.69 332 ILE A N 1
ATOM 2870 C CA . ILE A 1 332 ? -21.167 7.279 36.946 1.00 52.69 332 ILE A CA 1
ATOM 2871 C C . ILE A 1 332 ? -20.617 6.719 38.267 1.00 52.69 332 ILE A C 1
ATOM 2873 O O . ILE A 1 332 ? -20.628 5.504 38.447 1.00 52.69 332 ILE A O 1
ATOM 2877 N N . ASN A 1 333 ? -20.101 7.567 39.163 1.00 46.53 333 ASN A N 1
ATOM 2878 C CA . ASN A 1 333 ? -19.640 7.162 40.491 1.00 46.53 333 ASN A CA 1
ATOM 2879 C C . ASN A 1 333 ? -20.677 7.437 41.593 1.00 46.53 333 ASN A C 1
ATOM 2881 O O . ASN A 1 333 ? -20.420 7.095 42.747 1.00 46.53 333 ASN A O 1
ATOM 2885 N N . ASN A 1 334 ? -21.819 8.052 41.262 1.00 52.81 334 ASN A N 1
ATOM 2886 C CA . ASN A 1 334 ? -22.924 8.275 42.186 1.00 52.81 334 ASN A CA 1
ATOM 2887 C C . ASN A 1 334 ? -23.929 7.109 42.105 1.00 52.81 334 ASN A C 1
ATOM 2889 O O . ASN A 1 334 ? -24.377 6.729 41.025 1.00 52.81 334 ASN A O 1
ATOM 2893 N N . VAL A 1 335 ? -24.273 6.529 43.258 1.00 42.84 335 VAL A N 1
ATOM 2894 C CA . VAL A 1 335 ? -25.160 5.356 43.376 1.00 42.84 335 VAL A CA 1
ATOM 2895 C C . VAL A 1 335 ? -26.599 5.689 42.956 1.00 42.84 335 VAL A C 1
ATOM 2897 O O . VAL A 1 335 ? -27.271 4.846 42.368 1.00 42.84 335 VAL A O 1
ATOM 2900 N N . ASP A 1 336 ? -27.039 6.935 43.146 1.00 48.59 336 ASP A N 1
ATOM 2901 C CA . ASP A 1 336 ? -28.379 7.379 42.733 1.00 48.59 336 ASP A CA 1
ATOM 2902 C C . ASP A 1 336 ? -28.495 7.538 41.200 1.00 48.59 336 ASP A C 1
ATOM 2904 O O . ASP A 1 336 ? -29.544 7.267 40.611 1.00 48.59 336 ASP A O 1
ATOM 2908 N N . ASP A 1 337 ? -27.392 7.878 40.520 1.00 46.41 337 ASP A N 1
ATOM 2909 C CA . ASP A 1 337 ? -27.322 7.935 39.050 1.00 46.41 337 ASP A CA 1
ATOM 2910 C C . ASP A 1 337 ? -27.256 6.525 38.421 1.00 46.41 337 ASP A C 1
ATOM 2912 O O . ASP A 1 337 ? -27.625 6.339 37.257 1.00 46.41 337 ASP A O 1
ATOM 2916 N N . LEU A 1 338 ? -26.836 5.513 39.195 1.00 43.28 338 LEU A N 1
ATOM 2917 C CA . LEU A 1 338 ? -26.875 4.093 38.824 1.00 43.28 338 LEU A CA 1
ATOM 2918 C C . LEU A 1 338 ? -28.300 3.513 38.878 1.00 43.28 338 LEU A C 1
ATOM 2920 O O . LEU A 1 338 ? -28.620 2.666 38.045 1.00 43.28 338 LEU A O 1
ATOM 2924 N N . GLU A 1 339 ? -29.197 3.992 39.751 1.00 42.12 339 GLU A N 1
ATOM 2925 C CA . GLU A 1 339 ? -30.607 3.546 39.778 1.00 42.12 339 GLU A CA 1
ATOM 2926 C C . GLU A 1 339 ? -31.377 3.912 38.494 1.00 42.12 339 GLU A C 1
ATOM 2928 O O . GLU A 1 339 ? -32.241 3.156 38.032 1.00 42.12 339 GLU A O 1
ATOM 2933 N N . LEU A 1 340 ? -31.043 5.052 37.878 1.00 45.38 340 LEU A N 1
ATOM 2934 C CA . LEU A 1 340 ? -31.555 5.467 36.564 1.00 45.38 340 LEU A CA 1
ATOM 2935 C C . LEU A 1 340 ? -31.127 4.503 35.441 1.00 45.38 340 LEU A C 1
ATOM 2937 O O . LEU A 1 340 ? -31.819 4.384 34.429 1.00 45.38 340 LEU A O 1
ATOM 2941 N N . VAL A 1 341 ? -30.012 3.796 35.641 1.00 40.25 341 VAL A N 1
ATOM 2942 C CA . VAL A 1 341 ? -29.386 2.865 34.697 1.00 40.25 341 VAL A CA 1
ATOM 2943 C C . VAL A 1 341 ? -29.801 1.409 34.969 1.00 40.25 341 VAL A C 1
ATOM 2945 O O . VAL A 1 341 ? -30.045 0.654 34.029 1.00 40.25 341 VAL A O 1
ATOM 2948 N N . GLU A 1 342 ? -29.989 1.011 36.230 1.00 37.94 342 GLU A N 1
ATOM 2949 C CA . GLU A 1 342 ? -30.514 -0.311 36.605 1.00 37.94 342 GLU A CA 1
ATOM 2950 C C . GLU A 1 342 ? -32.008 -0.470 36.291 1.00 37.94 342 GLU A C 1
ATOM 2952 O O . GLU A 1 342 ? -32.445 -1.554 35.891 1.00 37.94 342 GLU A O 1
ATOM 2957 N N . LYS A 1 343 ? -32.808 0.603 36.378 1.00 38.97 343 LYS A N 1
ATOM 2958 C CA . LYS A 1 343 ? -34.216 0.561 35.939 1.00 38.97 343 LYS A CA 1
ATOM 2959 C C . LYS A 1 343 ? -34.360 0.245 34.447 1.00 38.97 343 LYS A C 1
ATOM 2961 O O . LYS A 1 343 ? -35.372 -0.339 34.076 1.00 38.97 343 LYS A O 1
ATOM 2966 N N . ALA A 1 344 ? -33.365 0.543 33.606 1.00 35.22 344 ALA A N 1
ATOM 2967 C CA . ALA A 1 344 ? -33.380 0.165 32.189 1.00 35.22 344 ALA A CA 1
ATOM 2968 C C . ALA A 1 344 ? -33.136 -1.341 31.960 1.00 35.22 344 ALA A C 1
ATOM 2970 O O . ALA A 1 344 ? -33.666 -1.907 31.006 1.00 35.22 344 ALA A O 1
ATOM 2971 N N . TYR A 1 345 ? -32.409 -2.011 32.863 1.00 32.94 345 TYR A N 1
ATOM 2972 C CA . TYR A 1 345 ? -32.193 -3.464 32.828 1.00 32.94 345 TYR A CA 1
ATOM 2973 C C . TYR A 1 345 ? -33.392 -4.266 33.355 1.00 32.94 345 TYR A C 1
ATOM 2975 O O . TYR A 1 345 ? -33.596 -5.408 32.949 1.00 32.94 345 TYR A O 1
ATOM 2983 N N . LYS A 1 346 ? -34.218 -3.678 34.232 1.00 31.58 346 LYS A N 1
ATOM 2984 C CA . LYS A 1 346 ? -35.341 -4.378 34.881 1.00 31.58 346 LYS A CA 1
ATOM 2985 C C . LYS A 1 346 ? -36.580 -4.596 33.997 1.00 31.58 346 LYS A C 1
ATOM 2987 O O . LYS A 1 346 ? -37.497 -5.276 34.441 1.00 31.58 346 LYS A O 1
ATOM 2992 N N . TYR A 1 347 ? -36.606 -4.064 32.771 1.00 32.25 347 TYR A N 1
ATOM 2993 C CA . TYR A 1 347 ? -37.731 -4.198 31.825 1.00 32.25 347 TYR A CA 1
ATOM 2994 C C . TYR A 1 347 ? -37.385 -4.971 30.534 1.00 32.25 347 TYR A C 1
ATOM 2996 O O . TYR A 1 347 ? -38.118 -4.870 29.553 1.00 32.25 347 TYR A O 1
ATOM 3004 N N . VAL A 1 348 ? -36.284 -5.736 30.510 1.00 33.34 348 VAL A N 1
ATOM 3005 C CA . VAL A 1 348 ? -35.884 -6.580 29.356 1.00 33.34 348 VAL A CA 1
ATOM 3006 C C . VAL A 1 348 ? -35.847 -8.077 29.720 1.00 33.34 348 VAL A C 1
ATOM 3008 O O . VAL A 1 348 ? -35.098 -8.855 29.136 1.00 33.34 348 VAL A O 1
ATOM 3011 N N . PHE A 1 349 ? -36.685 -8.499 30.669 1.00 29.77 349 PHE A N 1
ATOM 3012 C CA . PHE A 1 349 ? -37.042 -9.908 30.861 1.00 29.77 349 PHE A CA 1
ATOM 3013 C C . PHE A 1 349 ? -38.554 -10.070 30.905 1.00 29.77 349 PHE A C 1
ATOM 3015 O O . PHE A 1 349 ? -39.197 -9.284 31.638 1.00 29.77 349 PHE A O 1
#

Secondary structure (DSSP, 8-state):
-EEEEEE---THHHHGGGT--TT--HHHHTT--HHHHHHHHTTPPP-HHHHHHHHHHHHHHHHHHHHHHSTT----EEEEEEE-TTT--EEEEEEEE--GGGHHHHHHHHHHH---HHHH---TTS-HHHHHTT-BTTEE---SSHHHHHHHHHHHTS--TTT--SPPHHHHHHHHTT--SEEE---SS-HHHHHHHTTT---HHHHHHHHT-TT-EEEEETTTTEEEEE-SSEEEEEETTEEEEEETTEEEEEEE--------------------------TT---SS---HHHHHHHHHSGGGGGS-HHHHHHHHHHHHHTTSSS----TT-HHHHHHHHHHHTT--

=== Feature glossary ===
Key to the feature types in this record:

Secondary structure (8-state, DSSP). Secondary structure is the local, repeating backbone conformation. DSSP classifies it into eight states by reading the hydrogen-bond network: three helix types (H, G, I), two β types (E, B), two non-regular types (T, S), and unstructured coil (-).

Backbone torsions (φ/ψ). Backbone dihedral angles. Every residue except chain termini has a φ (preceding-C → N → Cα → C) and a ψ (N → Cα → C → next-N). They are reported in degrees following the IUPAC sign convention. Secondary structure is essentially a statement about which (φ, ψ) basin each residue occupies.

Predicted aligned error. Predicted Aligned Error (PAE) is an AlphaFold confidence matrix: entry (i, j) is the expected error in the position of residue j, in ångströms, when the prediction is superimposed on the true structure at residue i. Low PAE within a block of residues means that block is internally rigid and well-predicted; high PAE between two blocks means their relative placement is uncertain even if each block individually is confident.

B-factor. B-factor (Debye–Waller factor) reflects atomic displacement in the crystal lattice. It is an experimental observable (units Å²), not a prediction; low values mean the atom is pinned down, high values mean it moves or is heterogeneous across the crystal.

Secondary structure (3-state, P-SEA). Three-state secondary structure (P-SEA) collapses the eight DSSP classes into helix (a), strand (b), and coil (c). P-SEA assigns these from Cα geometry alone — distances and angles — without requiring backbone oxygens, so it works on any Cα trace.

Sequence. Primary structure: the covalent order of the twenty standard amino acids along the backbone. Two proteins with the same sequence will (almost always) fold to the same structure; two with 30% identity often share a fold but not the details.

pLDDT. pLDDT is the predicted lDDT-Cα score: AlphaFold's confidence that the local environment of each residue (all inter-atomic distances within 15 Å) is correctly placed. It is a per-residue number between 0 and 100, with higher meaning more reliable.

InterPro / GO / CATH / organism. Functional annotations link the protein to curated databases. InterPro entries identify conserved domains and families by matching the sequence against member-database signatures (Pfam, PROSITE, CDD, …). Gene Ontology (GO) terms describe molecular function, biological process, and cellular component in a controlled vocabulary. CATH places the structure in a hierarchical fold classification (Class/Architecture/Topology/Homologous-superfamily). The organism is the source species.

Contact-map, Ramachandran, and PAE plots. Three diagnostic plots accompany the record. The Cα contact map visualizes the tertiary structure as a 2D adjacency matrix (8 Å cutoff, sequence-local contacts suppressed). The Ramachandran plot shows the distribution of backbone (φ, ψ) torsions, with points in the α and β basins reflecting secondary structure content. The PAE plot shows AlphaFold's inter-residue confidence as a color matrix.

mmCIF coordinates. The mmCIF table is the protein's shape written out atom by atom. For each backbone N, Cα, C, and carbonyl O, it records an (x, y, z) coordinate triple in Å plus the residue type, chain letter, and residue number.

Radius of gyration, Cα contacts, bounding box. Three whole-structure scalars: the radius of gyration (RMS distance of Cα from centroid, in Å), the count of Cα–Cα contacts (pairs closer than 8 Å and separated by more than four residues in sequence — i.e. tertiary, not local, contacts), and the bounding-box dimensions. Together they distinguish compact globular folds from extended fibres or disordered chains.

Foldseek 3Di. The Foldseek 3Di string encodes local tertiary geometry as a 20-letter alphabet — one character per residue — derived from the relative positions of nearby Cα atoms. Unlike the amino-acid sequence, 3Di is a direct function of the 3D structure, so two proteins with the same fold have similar 3Di strings even at low sequence identity.

Rendered structure images. Six rendered views show the 3D structure from the faces of a cube — i.e. along ±x, ±y, ±z. Rendering representation is drawn randomly per protein from cartoon (secondary-structure ribbons), sticks (backbone bonds), or molecular surface; coloring is either N→C rainbow (blue at the N-terminus through red at the C-terminus) or one color per chain.

Nearest PDB structures. The Foldseek neighbor list gives the closest experimentally determined structures in the PDB, ranked by structural alignment. TM-score near 1 means near-identical fold; near 0.3 means only rough topology match. This is how one finds what a novel AlphaFold prediction most resembles in the solved-structure universe.

Solvent-accessible surface area. SASA measures how much of the protein is reachable by solvent. It is computed by rolling a water-sized probe over the atomic surface and summing the exposed area (Å²). Per-residue SASA distinguishes core (buried, low SASA) from surface (exposed, high SASA) residues; total SASA is a whole-molecule size measure.